Protein AF-J3J785-F1 (afdb_monomer_lite)

Sequence (272 aa):
MDSRAQLIDRVNALHDEGEHQKIIALIEQLPPSSMGYELTCLLARAYINYAQPYMDSFSEHINRAAELLRSVEAEGLSDPLWYYRIGSALYWLDQEESALTYLEQCVAMDPSNAYAPELIEQCKRALDRRRIVRPVDFARLVSYFEEKDYTYEVEDGRLHTGFTHGFFIFSIANDGTDLCMWSAVREEVSMELRSRLLQGCNDWNSST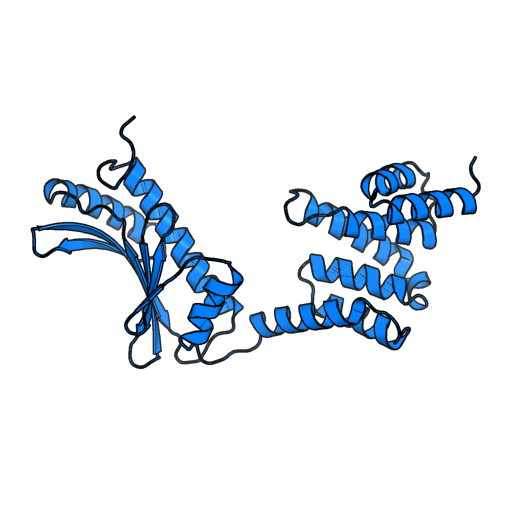TWPKVYVATLDDGRQRLCAEQFTIIRLGMTDAQLFDNIDRFISAAEAFFKDQIERVPALGGTAE

pLDDT: mean 95.76, std 6.95, range [36.72, 98.75]

Radius of gyration: 26.16 Å; chains: 1; bounding box: 55×47×72 Å

Foldseek 3Di:
DDDPVSLVVVLVVCVVVLVLVVLLVVLVPDDVVSDDDPSLQSNLVSLLSVQDPPDPCNLVSLVSSLVSLVVCVVVCLLPLSSLQSNLSSCLSVVNLVVSLVSLVSSCVNPVPDPPSVVSNVVSVVSVQLAPPFDQDDLVLVVVLCVVVVFDWDDDPQWIWGDDDFWIKIWHQDDVRFKIKIKIWQPFWAALVCQVVLQVLQVVDVVPDVDDRWHWDQDPVRTIITMTIDIDTQNRGDRSVVVSCVVVVHVVVVVVSSVVVCVVPVSSPNDDD

Secondary structure (DSSP, 8-state):
---HHHHHHHHHHHHHTT-HHHHHHHHHTS-TTT--HHHHHHHHHHHHHH--TTSTTHHHHHHHHHHHHHHTHHHHTT-HHHHHHHHHHHHHTT-HHHHHHHHHHHHHH-TT-SSHHHHHHHHHHHHHHHH--B---HHHHHHHHHHTT---EEETTEEEEE-SSEEEEEEEEGGGTEEEEEEEES--B-GGGHHHHHHHHHHHHHH-SS-EEEEEEPTTS-EEEEEEEEEE-TT-B-HHHHHHHHHHHHHHHHHHHHHHHHH-GGGT----

Structure (mmCIF, N/CA/C/O backbone):
data_AF-J3J785-F1
#
_entry.id   AF-J3J785-F1
#
loop_
_atom_site.group_PDB
_atom_site.id
_atom_site.type_symbol
_atom_site.label_atom_id
_atom_site.label_alt_id
_atom_site.label_comp_id
_atom_site.label_asym_id
_atom_site.label_entity_id
_atom_site.label_seq_id
_atom_site.pdbx_PDB_ins_code
_atom_site.Cartn_x
_atom_site.Cartn_y
_atom_site.Cartn_z
_atom_site.occupancy
_atom_site.B_iso_or_equiv
_atom_site.auth_seq_id
_atom_site.auth_comp_id
_atom_site.auth_asym_id
_atom_site.auth_atom_id
_atom_site.pdbx_PDB_model_num
ATOM 1 N N . MET A 1 1 ? -24.720 25.033 32.323 1.00 55.00 1 MET A N 1
ATOM 2 C CA . MET A 1 1 ? -23.839 23.871 32.109 1.00 55.00 1 MET A CA 1
ATOM 3 C C . MET A 1 1 ? -24.744 22.759 31.649 1.00 55.00 1 MET A C 1
ATOM 5 O O . MET A 1 1 ? -25.657 22.434 32.402 1.00 55.00 1 MET A O 1
ATOM 9 N N . ASP A 1 2 ? -24.556 22.269 30.426 1.00 62.94 2 ASP A N 1
ATOM 10 C CA . ASP A 1 2 ? -25.248 21.054 30.000 1.00 62.94 2 ASP A CA 1
ATOM 11 C C . ASP A 1 2 ? -24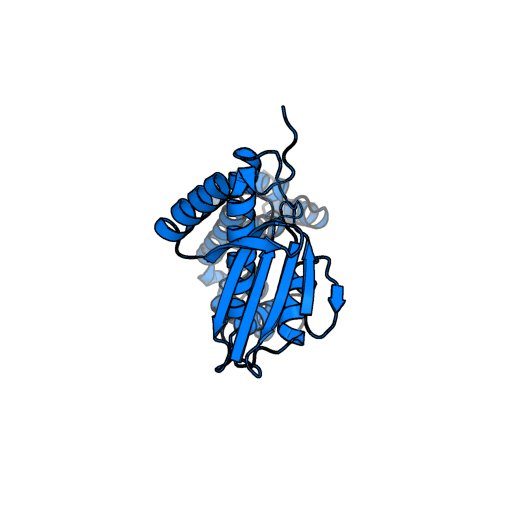.876 19.933 30.967 1.00 62.94 2 ASP A C 1
ATOM 13 O O . ASP A 1 2 ? -23.728 19.828 31.416 1.00 62.94 2 ASP A O 1
ATOM 17 N N . SER A 1 3 ? -25.866 19.140 31.362 1.00 86.25 3 SER A N 1
ATOM 18 C CA . SER A 1 3 ? -25.595 17.963 32.177 1.00 86.25 3 SER A CA 1
ATOM 19 C C . SER A 1 3 ? -24.722 16.989 31.381 1.00 86.25 3 SER A C 1
ATOM 21 O O . SER A 1 3 ? -24.741 16.978 30.149 1.00 86.25 3 SER A O 1
ATOM 23 N N . ARG A 1 4 ? -23.962 16.133 32.074 1.00 88.88 4 ARG A N 1
ATOM 24 C CA . ARG A 1 4 ? -23.130 15.111 31.416 1.00 88.88 4 ARG A CA 1
ATOM 25 C C . ARG A 1 4 ? -23.936 14.280 30.406 1.00 88.88 4 ARG A C 1
ATOM 27 O O . ARG A 1 4 ? -23.437 14.002 29.324 1.00 88.88 4 ARG A O 1
ATOM 34 N N . ALA A 1 5 ? -25.183 13.949 30.744 1.00 91.56 5 ALA A N 1
ATOM 35 C CA . ALA A 1 5 ? -26.093 13.221 29.866 1.00 91.56 5 ALA A CA 1
ATOM 36 C C . ALA A 1 5 ? -26.421 14.004 28.583 1.00 91.56 5 ALA A C 1
ATOM 38 O O . ALA A 1 5 ? -26.262 13.472 27.493 1.00 91.56 5 ALA A O 1
ATOM 39 N N . GLN A 1 6 ? -26.772 15.291 28.696 1.00 93.69 6 GLN A N 1
ATOM 40 C CA . GLN A 1 6 ? -27.058 16.141 27.530 1.00 93.69 6 GLN A CA 1
ATOM 41 C C . GLN A 1 6 ? -25.852 16.270 26.595 1.00 93.69 6 GLN A C 1
ATOM 43 O O . GLN A 1 6 ? -26.006 16.267 25.375 1.00 93.69 6 GLN A O 1
ATOM 48 N N . LEU A 1 7 ? -24.647 16.361 27.162 1.00 94.69 7 LEU A N 1
ATOM 49 C CA . LEU A 1 7 ? -23.414 16.376 26.384 1.00 94.69 7 LEU A CA 1
ATOM 50 C C . LEU A 1 7 ? -23.202 15.053 25.630 1.00 94.69 7 LEU A C 1
ATOM 52 O O . LEU A 1 7 ? -22.852 15.077 24.454 1.00 94.69 7 LEU A O 1
ATOM 56 N N . ILE A 1 8 ? -23.416 13.909 26.282 1.00 95.69 8 ILE A N 1
ATOM 57 C CA . ILE A 1 8 ? -23.281 12.591 25.644 1.00 95.69 8 ILE A CA 1
ATOM 58 C C . ILE A 1 8 ? -24.313 12.419 24.524 1.00 95.69 8 ILE A C 1
ATOM 60 O O . ILE A 1 8 ? -23.945 12.003 23.426 1.00 95.69 8 ILE A O 1
ATOM 64 N N . ASP A 1 9 ? -25.567 12.811 24.752 1.00 96.50 9 ASP A N 1
ATOM 65 C CA . ASP A 1 9 ? -26.619 12.776 23.729 1.00 96.50 9 ASP A CA 1
ATOM 66 C C . ASP A 1 9 ? -26.236 13.632 22.515 1.00 96.50 9 ASP A C 1
ATOM 68 O O . ASP A 1 9 ? -26.360 13.197 21.370 1.00 96.50 9 ASP A O 1
ATOM 72 N N . ARG A 1 10 ? -25.686 14.830 22.759 1.00 96.81 10 ARG A N 1
ATOM 73 C CA . ARG A 1 10 ? -25.167 15.718 21.710 1.00 96.81 10 ARG A CA 1
ATOM 74 C C . ARG A 1 10 ? -24.029 15.065 20.924 1.00 96.81 10 ARG A C 1
ATOM 76 O O . ARG A 1 10 ? -24.005 15.163 19.701 1.00 96.81 10 ARG A O 1
ATOM 83 N N . VAL A 1 11 ? -23.087 14.423 21.613 1.00 97.69 11 VAL A N 1
ATOM 84 C CA . VAL A 1 11 ? -21.956 13.716 20.992 1.00 97.69 11 VAL A CA 1
ATOM 85 C C . VAL A 1 11 ? -22.437 12.546 20.135 1.00 97.69 11 VAL A C 1
ATOM 87 O O . VAL A 1 11 ? -21.898 12.330 19.052 1.00 97.69 11 VAL A O 1
ATOM 90 N N . ASN A 1 12 ? -23.445 11.803 20.588 1.00 97.19 12 ASN A N 1
ATOM 91 C CA . ASN A 1 12 ? -24.013 10.699 19.821 1.00 97.19 12 ASN A CA 1
ATOM 92 C C . ASN A 1 12 ? -24.774 11.193 18.588 1.00 97.19 12 ASN A C 1
ATOM 94 O O . ASN A 1 12 ? -24.520 10.682 17.506 1.00 97.19 12 ASN A O 1
ATOM 98 N N . ALA A 1 13 ? -25.581 12.250 18.710 1.00 97.94 13 ALA A N 1
ATOM 99 C CA . ALA A 1 13 ? -26.245 12.857 17.554 1.00 97.94 13 ALA A CA 1
A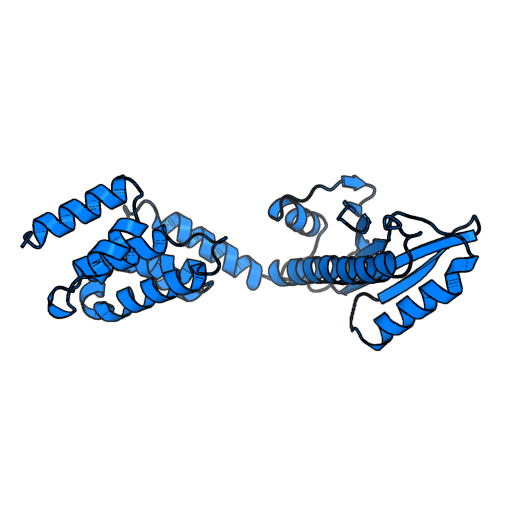TOM 100 C C . ALA A 1 13 ? -25.237 13.331 16.491 1.00 97.94 13 ALA A C 1
ATOM 102 O O . ALA A 1 13 ? -25.392 13.035 15.312 1.00 97.94 13 ALA A O 1
ATOM 103 N N . LEU A 1 14 ? -24.150 13.993 16.909 1.00 98.31 14 LEU A N 1
ATOM 104 C CA . LEU A 1 14 ? -23.078 14.393 15.990 1.00 98.31 14 LEU A CA 1
ATOM 105 C C . LEU A 1 14 ? -22.379 13.190 15.342 1.00 98.31 14 LEU A C 1
ATOM 107 O O . LEU A 1 14 ? -21.940 13.280 14.201 1.00 98.31 14 LEU A O 1
ATOM 111 N N . HIS A 1 15 ? -22.244 12.073 16.057 1.00 97.69 15 HIS A N 1
ATOM 112 C CA . HIS A 1 15 ? -21.638 10.867 15.496 1.00 97.69 15 HIS A CA 1
ATOM 113 C C . HIS A 1 15 ? -22.526 10.253 14.416 1.00 97.69 15 HIS A C 1
ATOM 115 O O . HIS A 1 15 ? -22.018 9.908 13.353 1.00 97.69 15 HIS A O 1
ATOM 121 N N . ASP A 1 16 ? -23.834 10.190 14.662 1.00 97.62 16 ASP A N 1
ATOM 122 C CA . ASP A 1 16 ? -24.813 9.693 13.694 1.00 97.62 16 ASP A CA 1
ATOM 123 C C . ASP A 1 16 ? -24.873 10.589 12.439 1.00 97.62 16 ASP A C 1
ATOM 125 O O . ASP A 1 16 ? -25.112 10.106 11.334 1.00 97.62 16 ASP A O 1
ATOM 129 N N . GLU A 1 17 ? -24.586 11.887 12.588 1.00 98.00 17 GLU A N 1
ATOM 130 C CA . GLU A 1 17 ? -24.436 12.856 11.491 1.00 98.00 17 GLU A CA 1
ATOM 131 C C . GLU A 1 17 ? -23.065 12.786 10.780 1.00 98.00 17 GLU A C 1
ATOM 133 O O . GLU A 1 17 ? -22.852 13.477 9.784 1.00 98.00 17 GLU A O 1
ATOM 138 N N . GLY A 1 18 ? -22.117 11.974 11.266 1.00 97.69 18 GLY A N 1
ATOM 139 C CA . GLY A 1 18 ? -20.751 11.876 10.727 1.00 97.69 18 GLY A CA 1
ATOM 140 C C . GLY A 1 18 ? -19.838 13.061 11.079 1.00 97.69 18 GLY A C 1
ATOM 141 O O . GLY A 1 18 ? -18.734 13.191 10.550 1.00 97.69 18 GLY A O 1
ATOM 142 N N . GLU A 1 19 ? -20.262 13.922 12.002 1.00 98.19 19 GLU A N 1
ATOM 143 C CA . GLU A 1 19 ? -19.623 15.186 12.381 1.00 98.19 19 GLU A CA 1
ATOM 144 C C . GLU A 1 19 ? -18.502 14.988 13.420 1.00 98.19 19 GLU A C 1
ATOM 146 O O . GLU A 1 19 ? -18.425 15.656 14.457 1.00 98.19 19 GLU A O 1
ATOM 151 N N . HIS A 1 20 ? -17.595 14.049 13.143 1.00 98.19 20 HIS A N 1
ATOM 152 C CA . HIS A 1 20 ? -16.551 13.611 14.075 1.00 98.19 20 HIS A CA 1
ATOM 153 C C . HIS A 1 20 ? -15.607 14.739 14.511 1.00 98.19 20 HIS A C 1
ATOM 155 O O . HIS A 1 20 ? -15.228 14.814 15.680 1.00 98.19 20 HIS A O 1
ATOM 161 N N . GLN A 1 21 ? -15.293 15.675 13.610 1.00 97.81 21 GLN A N 1
ATOM 162 C CA . GLN A 1 21 ? -14.462 16.836 13.933 1.00 97.81 21 GLN A CA 1
ATOM 163 C C . GLN A 1 21 ? -15.117 17.745 14.984 1.00 97.81 21 GLN A C 1
ATOM 165 O O . GLN A 1 21 ? -14.439 18.258 15.875 1.00 97.81 21 GLN A O 1
ATOM 170 N N . LYS A 1 22 ? -16.445 17.921 14.920 1.00 98.25 22 LYS A N 1
ATOM 171 C CA . LYS A 1 22 ? -17.195 18.723 15.899 1.00 98.25 22 LYS A CA 1
ATOM 172 C C . LYS A 1 22 ? -17.206 18.050 17.267 1.00 98.25 22 LYS A C 1
ATOM 174 O O . LYS A 1 22 ? -17.124 18.749 18.271 1.00 98.25 22 LYS A O 1
ATOM 179 N N . ILE A 1 23 ? -17.261 16.716 17.314 1.00 98.44 23 ILE A N 1
ATOM 180 C CA . ILE A 1 23 ? -17.143 15.953 18.567 1.00 98.44 23 ILE A CA 1
ATOM 181 C C . ILE A 1 23 ? -15.773 16.181 19.206 1.00 98.44 23 ILE A C 1
ATOM 183 O O . ILE A 1 23 ? -15.711 16.481 20.397 1.00 98.44 23 ILE A O 1
ATOM 187 N N . ILE A 1 24 ? -14.693 16.078 18.423 1.00 98.31 24 ILE A N 1
ATOM 188 C CA . ILE A 1 24 ? -13.326 16.314 18.910 1.00 98.31 24 ILE A CA 1
ATOM 189 C C . ILE A 1 24 ? -13.224 17.724 19.495 1.00 98.31 24 ILE A C 1
ATOM 191 O O . ILE A 1 24 ? -12.905 17.880 20.672 1.00 98.31 24 ILE A O 1
ATOM 195 N N . ALA A 1 25 ? -13.604 18.742 18.715 1.00 97.81 25 ALA A N 1
ATOM 196 C CA . ALA A 1 25 ? -13.558 20.135 19.153 1.00 97.81 25 ALA A CA 1
ATOM 197 C C . ALA A 1 25 ? -14.405 20.397 20.411 1.00 97.81 25 ALA A C 1
ATOM 199 O O . ALA A 1 25 ? -14.017 21.205 21.252 1.00 97.81 25 ALA A O 1
ATOM 200 N N . LEU A 1 26 ? -15.552 19.725 20.548 1.00 97.00 26 LEU A N 1
ATOM 201 C CA . LEU A 1 26 ? -16.439 19.854 21.701 1.00 97.00 26 LEU A CA 1
ATOM 202 C C . LEU A 1 26 ? -15.834 19.241 22.970 1.00 97.00 26 LEU A C 1
ATOM 204 O O . LEU A 1 26 ? -15.861 19.877 24.022 1.00 97.00 26 LEU A O 1
ATOM 208 N N . ILE A 1 27 ? -15.313 18.013 22.892 1.00 97.38 27 ILE A N 1
ATOM 209 C CA . ILE A 1 27 ? -14.815 17.297 24.074 1.00 97.38 27 ILE A CA 1
ATOM 210 C C . ILE A 1 27 ? -13.443 17.831 24.510 1.00 97.38 27 ILE A C 1
ATOM 212 O O . ILE A 1 27 ? -13.205 17.947 25.709 1.00 97.38 27 ILE A O 1
ATOM 216 N N . GLU A 1 28 ? -12.559 18.222 23.587 1.00 96.38 28 GLU A N 1
ATOM 217 C CA . GLU A 1 28 ? -11.230 18.753 23.943 1.00 96.38 28 GLU A CA 1
ATOM 218 C C . GLU A 1 28 ? -11.273 20.089 24.696 1.00 96.38 28 GLU A C 1
ATOM 220 O O . GLU A 1 28 ? -10.335 20.429 25.414 1.00 96.38 28 GLU A O 1
ATOM 225 N N . GLN A 1 29 ? -12.368 20.842 24.581 1.00 95.31 29 GLN A N 1
ATOM 226 C CA . GLN A 1 29 ? -12.564 22.080 25.341 1.00 95.31 29 GLN A CA 1
ATOM 227 C C . GLN A 1 29 ? -12.964 21.833 26.803 1.00 95.31 29 GLN A C 1
ATOM 229 O O . GLN A 1 29 ? -13.012 22.775 27.600 1.00 95.31 29 GLN A O 1
ATOM 234 N N . LEU A 1 30 ? -13.275 20.590 27.175 1.00 94.12 30 LEU A N 1
ATOM 235 C CA . LEU A 1 30 ? -13.675 20.254 28.534 1.00 94.12 30 LEU A CA 1
ATOM 236 C C . LEU A 1 30 ? -12.460 20.209 29.468 1.00 94.12 30 LEU A C 1
ATOM 238 O O . LEU A 1 30 ? -11.380 19.759 29.085 1.00 94.12 30 LEU A O 1
ATOM 242 N N . PRO A 1 31 ? -12.621 20.615 30.739 1.00 93.38 31 PRO A N 1
ATOM 243 C CA . PRO A 1 31 ? -11.547 20.474 31.706 1.00 93.38 31 PRO A CA 1
ATOM 244 C C . PRO A 1 31 ? -11.283 18.983 31.995 1.00 93.38 31 PRO A C 1
ATOM 246 O O . PRO A 1 31 ? -12.235 18.196 32.041 1.00 93.38 31 PRO A O 1
ATOM 249 N N . PRO A 1 32 ? -10.033 18.579 32.300 1.00 89.62 32 PRO A N 1
ATOM 250 C CA . PRO A 1 32 ? -9.690 17.181 32.584 1.00 89.62 32 PRO A CA 1
ATOM 251 C C . PRO A 1 32 ? -10.532 16.524 33.687 1.00 89.62 32 PRO A C 1
ATOM 253 O O . PRO A 1 32 ? -10.761 15.325 33.649 1.00 89.62 32 PRO A O 1
ATOM 256 N N . SER A 1 33 ? -11.045 17.297 34.648 1.00 88.81 33 SER A N 1
ATOM 257 C CA . SER A 1 33 ? -11.935 16.801 35.708 1.00 88.81 33 SER A CA 1
ATOM 258 C C . SER A 1 33 ? -13.333 16.399 35.225 1.00 88.81 33 SER A C 1
ATOM 260 O O . SER A 1 33 ? -14.040 15.683 35.930 1.00 88.81 33 SER A O 1
ATOM 262 N N . SER A 1 34 ? -13.757 16.889 34.057 1.00 89.81 34 SER A N 1
ATOM 263 C CA . SER A 1 34 ? -15.007 16.478 33.404 1.00 89.81 34 SER A CA 1
ATOM 264 C C . SER A 1 34 ? -14.815 15.232 32.546 1.00 89.81 34 SER A C 1
ATOM 266 O O . SER A 1 34 ? -15.782 14.500 32.299 1.00 89.81 34 SER A O 1
ATOM 268 N N . MET A 1 35 ? -13.573 14.973 32.124 1.00 91.31 35 MET A N 1
ATOM 269 C CA . MET A 1 35 ? -13.218 13.719 31.480 1.00 91.31 35 MET A CA 1
ATOM 270 C C . MET A 1 35 ? -13.448 12.568 32.458 1.00 91.31 35 MET A C 1
ATOM 272 O O . MET A 1 35 ? -13.312 12.677 33.672 1.00 91.31 35 MET A O 1
ATOM 276 N N . GLY A 1 36 ? -13.874 11.452 31.903 1.00 94.75 36 GLY A N 1
ATOM 277 C CA . GLY A 1 36 ? -14.109 10.200 32.597 1.00 94.75 36 GLY A CA 1
ATOM 278 C C . GLY A 1 36 ? -14.319 9.138 31.535 1.00 94.75 36 GLY A C 1
ATOM 279 O O . GLY A 1 36 ? -14.511 9.492 30.370 1.00 94.75 36 GLY A O 1
ATOM 280 N N . TYR A 1 37 ? -14.327 7.873 31.939 1.00 97.00 37 TYR A N 1
ATOM 281 C CA . TYR A 1 37 ? -14.318 6.713 31.046 1.00 97.00 37 TYR A CA 1
ATOM 282 C C . TYR A 1 37 ? -15.111 6.886 29.735 1.00 97.00 37 TYR A C 1
ATOM 284 O O . TYR A 1 37 ? -14.548 6.829 28.642 1.00 97.00 37 TYR A O 1
ATOM 292 N N . GLU A 1 38 ? -16.406 7.183 29.847 1.00 96.88 38 GLU A N 1
ATOM 293 C CA . GLU A 1 38 ? -17.311 7.290 28.701 1.00 96.88 38 GLU A CA 1
ATOM 294 C C . GLU A 1 38 ? -16.931 8.416 27.724 1.00 96.88 38 GLU A C 1
ATOM 296 O O . GLU A 1 38 ? -16.810 8.169 26.527 1.00 96.88 38 GLU A O 1
ATOM 301 N N . LEU A 1 39 ? -16.670 9.636 28.210 1.00 97.56 39 LEU A N 1
ATOM 302 C CA . LEU A 1 39 ? -16.278 10.759 27.345 1.00 97.56 39 LEU A CA 1
ATOM 303 C C . LEU A 1 39 ? -14.904 10.529 26.706 1.00 97.56 39 LEU A C 1
ATOM 305 O O . LEU A 1 39 ? -14.710 10.886 25.546 1.00 97.56 39 LEU A O 1
ATOM 309 N N . THR A 1 40 ? -13.977 9.888 27.423 1.00 98.31 40 THR A N 1
ATOM 310 C CA . THR A 1 40 ? -12.676 9.487 26.871 1.00 98.31 40 THR A CA 1
ATOM 311 C C . THR A 1 40 ? -12.855 8.501 25.715 1.00 98.31 40 THR A C 1
ATOM 313 O O . THR A 1 40 ? -12.272 8.688 24.648 1.00 98.31 40 THR A O 1
ATOM 316 N N . CYS A 1 41 ? -13.716 7.494 25.881 1.00 98.44 41 CYS A N 1
ATOM 317 C CA . CYS A 1 41 ? -14.009 6.519 24.831 1.00 98.44 41 CYS A CA 1
ATOM 318 C C . CYS A 1 41 ? -14.738 7.139 23.629 1.00 98.44 41 CYS A C 1
ATOM 320 O O . CYS A 1 41 ? -14.454 6.778 22.485 1.00 98.44 41 CYS A O 1
ATOM 322 N N . LEU A 1 42 ? -15.663 8.076 23.862 1.00 98.38 42 LEU A N 1
ATOM 323 C CA . LEU A 1 42 ? -16.368 8.793 22.795 1.00 98.38 42 LEU A CA 1
ATOM 324 C C . LEU A 1 42 ? -15.430 9.716 22.007 1.00 98.38 42 LEU A C 1
ATOM 326 O O . LEU A 1 42 ? -15.535 9.776 20.782 1.00 98.38 42 LEU A O 1
ATOM 330 N N . LEU A 1 43 ? -14.484 10.376 22.681 1.00 98.62 43 LEU A N 1
ATOM 331 C CA . LEU A 1 43 ? -13.441 11.165 22.024 1.00 98.62 43 LEU A CA 1
ATOM 332 C C . LEU A 1 43 ? -12.515 10.279 21.185 1.00 98.62 43 LEU A C 1
ATOM 334 O O . LEU A 1 43 ? -12.263 10.591 20.025 1.00 98.62 43 LEU A O 1
ATOM 338 N N . ALA A 1 44 ? -12.068 9.142 21.723 1.00 98.75 44 ALA A N 1
ATOM 339 C CA . ALA A 1 44 ? -11.262 8.190 20.962 1.00 98.75 44 ALA A CA 1
ATOM 340 C C . ALA A 1 44 ? -12.006 7.664 19.722 1.00 98.75 44 ALA A C 1
ATOM 342 O O . ALA A 1 44 ? -11.437 7.633 18.633 1.00 98.75 44 ALA A O 1
ATOM 343 N N . ARG A 1 45 ? -13.301 7.329 19.849 1.00 98.50 45 ARG A N 1
ATOM 344 C CA . ARG A 1 45 ? -14.157 6.970 18.702 1.00 98.50 45 ARG A CA 1
ATOM 345 C C . ARG A 1 45 ? -14.179 8.085 17.658 1.00 98.50 45 ARG A C 1
ATOM 347 O O . ARG A 1 45 ? -14.102 7.792 16.468 1.00 98.50 45 ARG A O 1
ATOM 354 N N . ALA A 1 46 ? -14.318 9.339 18.083 1.00 98.62 46 ALA A N 1
ATOM 355 C CA . ALA A 1 46 ? -14.355 10.468 17.164 1.00 98.62 46 ALA A CA 1
ATOM 356 C C . ALA A 1 46 ? -13.030 10.628 16.405 1.00 98.62 46 ALA A C 1
ATOM 358 O O . ALA A 1 46 ? -13.065 10.778 15.190 1.00 98.62 46 ALA A O 1
ATOM 359 N N . TYR A 1 47 ? -11.881 10.500 17.077 1.00 98.69 47 TYR A N 1
ATOM 360 C CA . TYR A 1 47 ? -10.576 10.498 16.408 1.00 98.69 47 TYR A CA 1
ATOM 361 C C . TYR A 1 47 ? -10.432 9.372 15.384 1.00 98.69 47 TYR A C 1
ATOM 363 O O . TYR A 1 47 ? -10.032 9.647 14.258 1.00 98.69 47 TYR A O 1
ATOM 371 N N . ILE A 1 48 ? -10.802 8.135 15.744 1.00 98.31 48 ILE A N 1
ATOM 372 C CA . ILE A 1 48 ? -10.713 6.977 14.836 1.00 98.31 48 ILE A CA 1
ATOM 373 C C . ILE A 1 48 ? -11.540 7.209 13.568 1.00 98.31 48 ILE A C 1
ATOM 375 O O . ILE A 1 48 ? -11.062 6.934 12.477 1.00 98.31 48 ILE A O 1
ATOM 379 N N . ASN A 1 49 ? -12.765 7.725 13.697 1.00 97.44 49 ASN A N 1
ATOM 380 C CA . ASN A 1 49 ? -13.637 7.943 12.538 1.00 97.44 49 ASN A CA 1
ATOM 381 C C . ASN A 1 49 ? -13.290 9.211 11.741 1.00 97.44 49 ASN A C 1
ATOM 383 O O . ASN A 1 49 ? -13.576 9.289 10.548 1.00 97.44 49 ASN A O 1
ATOM 387 N N . TYR A 1 50 ? -12.712 10.224 12.390 1.00 97.75 50 TYR A N 1
ATOM 388 C CA . TYR A 1 50 ? -12.275 11.445 11.718 1.00 97.75 50 TYR A CA 1
ATOM 389 C C . TYR A 1 50 ? -11.015 11.218 10.878 1.00 97.75 50 TYR A C 1
ATOM 391 O O . TYR A 1 50 ? -10.895 11.782 9.793 1.00 97.75 50 TYR A O 1
ATOM 399 N N . ALA A 1 51 ? -10.086 10.400 11.373 1.00 96.75 51 ALA A N 1
ATOM 400 C CA . ALA A 1 51 ? -8.828 10.121 10.703 1.00 96.75 51 ALA A CA 1
ATOM 401 C C . ALA A 1 51 ? -9.067 9.399 9.369 1.00 96.75 51 ALA A C 1
ATOM 403 O O . ALA A 1 51 ? -9.597 8.291 9.333 1.00 96.75 51 ALA A O 1
ATOM 404 N N . GLN A 1 52 ? -8.651 10.025 8.268 1.00 94.56 52 GLN A N 1
ATOM 405 C CA . GLN A 1 52 ? -8.699 9.429 6.933 1.00 94.56 52 GLN A CA 1
ATOM 406 C C . GLN A 1 52 ? -7.276 9.176 6.414 1.00 94.56 52 GLN A C 1
ATOM 408 O O . GLN A 1 52 ? -6.433 10.054 6.597 1.00 94.56 52 GLN A O 1
ATOM 413 N N . PRO A 1 53 ? -6.989 8.045 5.736 1.00 91.44 53 PRO A N 1
ATOM 414 C CA . PRO A 1 53 ? -5.620 7.670 5.348 1.00 91.44 53 PRO A CA 1
ATOM 415 C C . PRO A 1 53 ? -4.874 8.685 4.470 1.00 91.44 53 PRO A C 1
ATOM 417 O O . PRO A 1 53 ? -3.651 8.692 4.440 1.00 91.44 53 PRO A O 1
ATOM 420 N N . TYR A 1 54 ? -5.598 9.549 3.755 1.00 90.88 54 TYR A N 1
ATOM 421 C CA . TYR A 1 54 ? -5.016 10.603 2.917 1.00 90.88 54 TYR A CA 1
ATOM 422 C C . TYR A 1 54 ? -4.629 11.876 3.694 1.00 90.88 54 TYR A C 1
ATOM 424 O O . TYR A 1 54 ? -4.128 12.823 3.093 1.00 90.88 54 TYR A O 1
ATOM 432 N N . MET A 1 55 ? -4.918 11.955 4.997 1.00 94.94 55 MET A N 1
ATOM 433 C CA . MET A 1 55 ? -4.561 13.103 5.833 1.00 94.94 55 MET A CA 1
ATOM 434 C C . MET A 1 55 ? -3.132 12.962 6.359 1.00 94.94 55 MET A C 1
ATOM 436 O O . MET A 1 55 ? -2.799 11.945 6.962 1.00 94.94 55 MET A O 1
ATOM 440 N N . ASP A 1 56 ? -2.335 14.029 6.276 1.00 95.19 56 ASP A N 1
ATOM 441 C CA . ASP A 1 56 ? -0.999 14.066 6.897 1.00 95.19 56 ASP A CA 1
ATOM 442 C C . ASP A 1 56 ? -1.057 13.817 8.419 1.00 95.19 56 ASP A C 1
ATOM 444 O O . ASP A 1 56 ? -0.145 13.233 9.003 1.00 95.19 56 ASP A O 1
ATOM 448 N N . SER A 1 57 ? -2.157 14.218 9.070 1.00 95.69 57 SER A N 1
ATOM 449 C CA . SER A 1 57 ? -2.403 14.025 10.505 1.00 95.69 57 SER A CA 1
ATOM 450 C C . SER A 1 57 ? -3.046 12.678 10.860 1.00 95.69 57 SER A C 1
ATOM 452 O O . SER A 1 57 ? -3.397 12.463 12.023 1.00 95.69 57 SER A O 1
ATOM 454 N N . PHE A 1 58 ? -3.215 11.758 9.899 1.00 96.88 58 PHE A N 1
ATOM 455 C CA . PHE A 1 58 ? -3.862 10.458 10.117 1.00 96.88 58 PHE A CA 1
ATOM 456 C C . PHE A 1 58 ? -3.251 9.713 11.307 1.00 96.88 58 PHE A C 1
ATOM 458 O O . PHE A 1 58 ? -3.939 9.420 12.288 1.00 96.88 58 PHE A O 1
ATOM 465 N N . SER A 1 59 ? -1.937 9.486 11.263 1.00 95.62 59 SER A N 1
ATOM 466 C CA . SER A 1 59 ? -1.228 8.751 12.308 1.00 95.62 59 SER A CA 1
ATOM 467 C C . SER A 1 59 ? -1.291 9.465 13.658 1.00 95.62 59 SER A C 1
ATOM 469 O O . SER A 1 59 ? -1.386 8.803 14.687 1.00 95.62 59 SER A O 1
ATOM 471 N N . GLU A 1 60 ? -1.275 10.800 13.687 1.00 97.81 60 GLU A N 1
ATOM 472 C CA . GLU A 1 60 ? -1.402 11.571 14.931 1.00 97.81 60 GLU A CA 1
ATOM 473 C C . GLU A 1 60 ? -2.772 11.345 15.584 1.00 97.81 60 GLU A C 1
ATOM 475 O O . GLU A 1 60 ? -2.854 11.037 16.774 1.00 97.81 60 GLU A O 1
ATOM 480 N N . HIS A 1 61 ? -3.851 11.415 14.802 1.00 98.31 61 HIS A N 1
ATOM 481 C CA . HIS A 1 61 ? -5.208 11.190 15.297 1.00 98.31 61 HIS A CA 1
ATOM 482 C C . HIS A 1 61 ? -5.426 9.757 15.790 1.00 98.31 61 HIS A C 1
ATOM 484 O O . HIS A 1 61 ? -6.004 9.562 16.863 1.00 98.31 61 HIS A O 1
ATOM 490 N N . ILE A 1 62 ? -4.941 8.750 15.057 1.00 98.50 62 ILE A N 1
ATOM 491 C CA . ILE A 1 62 ? -5.071 7.353 15.486 1.00 98.50 62 ILE A CA 1
ATOM 492 C C . ILE A 1 62 ? -4.241 7.083 16.751 1.00 98.50 62 ILE A C 1
ATOM 494 O O . ILE A 1 62 ? -4.751 6.469 17.693 1.00 98.50 62 ILE A O 1
ATOM 498 N N . ASN A 1 63 ? -3.003 7.589 16.833 1.00 98.50 63 ASN A N 1
ATOM 499 C CA . ASN A 1 63 ? -2.194 7.479 18.053 1.00 98.50 63 ASN A CA 1
ATOM 500 C C . ASN A 1 63 ? -2.892 8.151 19.240 1.00 98.50 63 ASN A C 1
ATOM 502 O O . ASN A 1 63 ? -2.986 7.555 20.314 1.00 98.50 63 ASN A O 1
ATOM 506 N N . ARG A 1 64 ? -3.473 9.339 19.034 1.00 98.50 64 ARG A N 1
ATOM 507 C CA . ARG A 1 64 ? -4.231 10.040 20.073 1.00 98.50 64 ARG A CA 1
ATOM 508 C C . ARG A 1 64 ? -5.416 9.219 20.580 1.00 98.50 64 ARG A C 1
ATOM 510 O O . ARG A 1 64 ? -5.647 9.159 21.788 1.00 98.50 64 ARG A O 1
ATOM 517 N N . ALA A 1 65 ? -6.151 8.557 19.688 1.00 98.75 65 ALA A N 1
ATOM 518 C CA . ALA A 1 65 ? -7.231 7.655 20.078 1.00 98.75 65 ALA A CA 1
ATOM 519 C C . ALA A 1 65 ? -6.724 6.476 20.923 1.00 98.75 65 ALA A C 1
ATOM 521 O O . ALA A 1 65 ? -7.312 6.165 21.961 1.00 98.75 65 ALA A O 1
ATOM 522 N N . ALA A 1 66 ? -5.623 5.844 20.507 1.00 98.69 66 ALA A N 1
ATOM 523 C CA . ALA A 1 66 ? -5.022 4.728 21.230 1.00 98.69 66 ALA A CA 1
ATOM 524 C C . ALA A 1 66 ? -4.529 5.142 22.629 1.00 98.69 66 ALA A C 1
ATOM 526 O O . ALA A 1 66 ? -4.763 4.418 23.596 1.00 98.69 66 ALA A O 1
ATOM 527 N N . GLU A 1 67 ? -3.904 6.315 22.767 1.00 98.56 67 GLU A N 1
ATOM 528 C CA . GLU A 1 67 ? -3.486 6.875 24.060 1.00 98.56 67 GLU A CA 1
ATOM 529 C C . GLU A 1 67 ? -4.668 7.101 25.005 1.00 98.56 67 GLU A C 1
ATOM 531 O O . GLU A 1 67 ? -4.620 6.702 26.171 1.00 98.56 67 GLU A O 1
ATOM 536 N N . LEU A 1 68 ? -5.746 7.712 24.501 1.00 98.62 68 LEU A N 1
ATOM 537 C CA . LEU A 1 68 ? -6.965 7.944 25.275 1.00 98.62 68 LEU A CA 1
ATOM 538 C C . LEU A 1 68 ? -7.548 6.622 25.781 1.00 98.62 68 LEU A C 1
ATOM 540 O O . LEU A 1 68 ? -7.847 6.502 26.966 1.00 98.62 68 LEU A O 1
ATOM 544 N N . LEU A 1 69 ? -7.658 5.615 24.915 1.00 98.75 69 LEU A N 1
ATOM 545 C CA . LEU A 1 69 ? -8.193 4.301 25.280 1.00 98.75 69 LEU A CA 1
ATOM 546 C C . LEU A 1 69 ? -7.304 3.575 26.295 1.00 98.75 69 LEU A C 1
ATOM 548 O O . LEU A 1 69 ? -7.829 3.033 27.265 1.00 98.75 69 LEU A O 1
ATOM 552 N N . ARG A 1 70 ? -5.975 3.622 26.132 1.00 98.50 70 ARG A N 1
ATOM 553 C CA . ARG A 1 70 ? -5.019 3.055 27.100 1.00 98.50 70 ARG A CA 1
ATOM 554 C C . ARG A 1 70 ? -5.099 3.738 28.466 1.00 98.50 70 ARG A C 1
ATOM 556 O O . ARG A 1 70 ? -4.958 3.071 29.483 1.00 98.50 70 ARG A O 1
ATOM 563 N N . SER A 1 71 ? -5.363 5.046 28.513 1.00 98.06 71 SER A N 1
ATOM 564 C CA . SER A 1 71 ? -5.471 5.787 29.781 1.00 98.06 71 SER A CA 1
ATOM 565 C C . SER A 1 71 ? -6.633 5.343 30.674 1.00 98.06 71 SER A C 1
ATOM 567 O O . SER A 1 71 ? -6.616 5.622 31.870 1.00 98.06 71 SER A O 1
ATOM 569 N N . VAL A 1 72 ? -7.619 4.646 30.102 1.00 98.12 72 VAL A N 1
ATOM 570 C CA . VAL A 1 72 ? -8.819 4.159 30.795 1.00 98.12 72 VAL A CA 1
ATOM 571 C C . VAL A 1 72 ? -8.992 2.641 30.658 1.00 98.12 72 VAL A C 1
ATOM 573 O O . VAL A 1 72 ? -10.105 2.113 30.675 1.00 98.12 72 VAL A O 1
ATOM 576 N N . GLU A 1 73 ? -7.877 1.929 30.474 1.00 98.06 73 GLU A N 1
ATOM 577 C CA . GLU A 1 73 ? -7.852 0.477 30.285 1.00 98.06 73 GLU A CA 1
ATOM 578 C C . GLU A 1 73 ? -8.487 -0.269 31.459 1.00 98.06 73 GLU A C 1
ATOM 580 O O . GLU A 1 73 ? -9.281 -1.179 31.236 1.00 98.06 73 GLU A O 1
ATOM 585 N N . ALA A 1 74 ? -8.201 0.140 32.700 1.00 97.69 74 ALA A N 1
ATOM 586 C CA . ALA A 1 74 ? -8.692 -0.540 33.897 1.00 97.69 74 ALA A CA 1
ATOM 587 C C . ALA A 1 74 ? -10.229 -0.604 33.947 1.00 97.69 74 ALA A C 1
ATOM 589 O O . ALA A 1 74 ? -10.796 -1.650 34.261 1.00 97.69 74 ALA A O 1
ATOM 590 N N . GLU A 1 75 ? -10.906 0.493 33.606 1.00 97.81 75 GLU A N 1
ATOM 591 C CA . GLU A 1 75 ? -12.362 0.548 33.478 1.00 97.81 75 GLU A CA 1
ATOM 592 C C . GLU A 1 75 ? -12.861 -0.210 32.234 1.00 97.81 75 GLU A C 1
ATOM 594 O O . GLU A 1 75 ? -13.915 -0.850 32.272 1.00 97.81 75 GLU A O 1
ATOM 599 N N . GLY A 1 76 ? -12.083 -0.178 31.147 1.00 97.75 76 GLY A N 1
ATOM 600 C CA . GLY A 1 76 ? -12.416 -0.783 29.859 1.00 97.75 76 GLY A CA 1
ATOM 601 C C . GLY A 1 76 ? -12.372 -2.306 29.804 1.00 97.75 76 GLY A C 1
ATOM 602 O O . GLY A 1 76 ? -13.013 -2.885 28.931 1.00 97.75 76 GLY A O 1
ATOM 603 N N . LEU A 1 77 ? -11.721 -2.979 30.760 1.00 97.06 77 LEU A N 1
ATOM 604 C CA . LEU A 1 77 ? -11.629 -4.449 30.790 1.00 97.06 77 LEU A CA 1
ATOM 605 C C . LEU A 1 77 ? -12.992 -5.166 30.827 1.00 97.06 77 LEU A C 1
ATOM 607 O O . LEU A 1 77 ? -13.059 -6.355 30.519 1.00 97.06 77 LEU A O 1
ATOM 611 N N . SER A 1 78 ? -14.062 -4.461 31.207 1.00 96.88 78 SER A N 1
ATOM 612 C CA . SER A 1 78 ? -15.437 -4.979 31.247 1.00 96.88 78 SER A CA 1
ATOM 613 C C . SER A 1 78 ? -16.339 -4.494 30.101 1.00 96.88 78 SER A C 1
ATOM 615 O O . SER A 1 78 ? -17.507 -4.877 30.060 1.00 96.88 78 SER A O 1
ATOM 617 N N . ASP A 1 79 ? -15.813 -3.707 29.154 1.00 98.19 79 ASP A N 1
ATOM 618 C CA . ASP A 1 79 ? -16.561 -3.140 28.024 1.00 98.19 79 ASP A CA 1
ATOM 619 C C . ASP A 1 79 ? -16.078 -3.711 26.671 1.00 98.19 79 ASP A C 1
ATOM 621 O O . ASP A 1 79 ? -14.980 -3.373 26.213 1.00 98.19 79 ASP A O 1
ATOM 625 N N . PRO A 1 80 ? -16.892 -4.519 25.962 1.00 98.19 80 PRO A N 1
ATOM 626 C CA . PRO A 1 80 ? -16.533 -5.012 24.632 1.00 98.19 80 PRO A CA 1
ATOM 627 C C . PRO A 1 80 ? -16.328 -3.892 23.597 1.00 98.19 80 PRO A C 1
ATOM 629 O O . PRO A 1 80 ? -15.530 -4.059 22.673 1.00 98.19 80 PRO A O 1
ATOM 632 N N . LEU A 1 81 ? -16.993 -2.735 23.726 1.00 97.81 81 LEU A N 1
ATOM 633 C CA . LEU A 1 81 ? -16.806 -1.616 22.795 1.00 97.81 81 LEU A CA 1
ATOM 634 C C . LEU A 1 81 ? -15.449 -0.938 22.973 1.00 97.81 81 LEU A C 1
ATOM 636 O O . LEU A 1 81 ? -14.889 -0.440 21.995 1.00 97.81 81 LEU A O 1
ATOM 640 N N . TRP A 1 82 ? -14.897 -0.917 24.186 1.00 98.62 82 TRP A N 1
ATOM 641 C CA . TRP A 1 82 ? -13.532 -0.447 24.411 1.00 98.62 82 TRP A CA 1
ATOM 642 C C . TRP A 1 82 ? -12.519 -1.345 23.703 1.00 98.62 82 TRP A C 1
ATOM 644 O O . TRP A 1 82 ? -11.699 -0.822 22.947 1.00 98.62 82 TRP A O 1
ATOM 654 N N . TYR A 1 83 ? -12.655 -2.671 23.836 1.00 98.75 83 TYR A N 1
ATOM 655 C CA . TYR A 1 83 ? -11.840 -3.653 23.109 1.00 98.75 83 TYR A CA 1
ATOM 656 C C . TYR A 1 83 ? -11.919 -3.458 21.590 1.00 98.75 83 TYR A C 1
ATOM 658 O O . TYR A 1 83 ? -10.888 -3.413 20.917 1.00 98.75 83 TYR A O 1
ATOM 666 N N . TYR A 1 84 ? -13.125 -3.258 21.047 1.00 98.62 84 TYR A N 1
ATOM 667 C CA . TYR A 1 84 ? -13.302 -2.951 19.626 1.00 98.62 84 TYR A CA 1
ATOM 668 C C . TYR A 1 84 ? -12.566 -1.671 19.212 1.00 98.62 84 TYR A C 1
ATOM 670 O O . TYR A 1 84 ? -11.861 -1.660 18.203 1.00 98.62 84 TYR A O 1
ATOM 678 N N . ARG A 1 85 ? -12.702 -0.586 19.985 1.00 98.56 85 ARG A N 1
ATOM 679 C CA . ARG A 1 85 ? -12.098 0.717 19.661 1.00 98.56 85 ARG A CA 1
ATOM 680 C C . ARG A 1 85 ? -10.573 0.674 19.717 1.00 98.56 85 ARG A C 1
ATOM 682 O O . ARG A 1 85 ? -9.940 1.180 18.794 1.00 98.56 85 ARG A O 1
ATOM 689 N N . ILE A 1 86 ? -9.977 0.069 20.751 1.00 98.75 86 ILE A N 1
ATOM 690 C CA . ILE A 1 86 ? -8.509 -0.028 20.843 1.00 98.75 86 ILE A CA 1
ATOM 691 C C . ILE A 1 86 ? -7.971 -0.986 19.781 1.00 98.75 86 ILE A C 1
ATOM 693 O O . ILE A 1 86 ? -6.983 -0.663 19.129 1.00 98.75 86 ILE A O 1
ATOM 697 N N . GLY A 1 87 ? -8.665 -2.099 19.524 1.00 98.56 87 GLY A N 1
ATOM 698 C CA . GLY A 1 87 ? -8.345 -3.010 18.429 1.00 98.56 87 GLY A CA 1
ATOM 699 C C . GLY A 1 87 ? -8.370 -2.314 17.068 1.00 98.56 87 GLY A C 1
ATOM 700 O O . GLY A 1 87 ? -7.424 -2.437 16.298 1.00 98.56 87 GLY A O 1
ATOM 701 N N . SER A 1 88 ? -9.394 -1.496 16.811 1.00 98.38 88 SER A N 1
ATOM 702 C CA . SER A 1 88 ? -9.508 -0.695 15.584 1.00 98.38 88 SER A CA 1
ATOM 703 C C . SER A 1 88 ? -8.381 0.331 15.455 1.00 98.38 88 SER A C 1
ATOM 705 O O . SER A 1 88 ? -7.789 0.460 14.390 1.00 98.38 88 SER A O 1
ATOM 707 N N . ALA A 1 89 ? -8.047 1.048 16.533 1.00 98.50 89 ALA A N 1
ATOM 708 C CA . ALA A 1 89 ? -6.938 2.002 16.517 1.00 98.50 89 ALA A CA 1
ATOM 709 C C . ALA A 1 89 ? -5.597 1.307 16.234 1.00 98.50 89 ALA A C 1
ATOM 711 O O . ALA A 1 89 ? -4.805 1.801 15.443 1.00 98.50 89 ALA A O 1
ATOM 712 N N . LEU A 1 90 ? -5.352 0.143 16.841 1.00 98.56 90 LEU A N 1
ATOM 713 C CA . LEU A 1 90 ? -4.134 -0.637 16.612 1.00 98.56 90 LEU A CA 1
ATOM 714 C C . LEU A 1 90 ? -4.065 -1.214 15.195 1.00 98.56 90 LEU A C 1
ATOM 716 O O . LEU A 1 90 ? -2.979 -1.257 14.626 1.00 98.56 90 LEU A O 1
ATOM 720 N N . TYR A 1 91 ? -5.199 -1.611 14.611 1.00 97.62 91 TYR A N 1
ATOM 721 C CA . TYR A 1 91 ? -5.270 -2.019 13.207 1.00 97.62 91 TYR A CA 1
ATOM 722 C C . TYR A 1 91 ? -4.800 -0.892 12.279 1.00 97.62 91 TYR A C 1
ATOM 724 O O . TYR A 1 91 ? -3.912 -1.106 11.465 1.00 97.62 91 TYR A O 1
ATOM 732 N N . TRP A 1 92 ? -5.309 0.328 12.473 1.00 96.44 92 TRP A N 1
ATOM 733 C CA . TRP A 1 92 ? -4.903 1.501 11.688 1.00 96.44 92 TRP A CA 1
ATOM 734 C C . TRP A 1 92 ? -3.457 1.967 11.928 1.00 96.44 92 TRP A C 1
ATOM 736 O O . TRP A 1 92 ? -2.961 2.803 11.179 1.00 96.44 92 TRP A O 1
ATOM 746 N N . LEU A 1 93 ? -2.783 1.453 12.961 1.00 96.56 93 LEU A N 1
ATOM 747 C CA . LEU A 1 93 ? -1.358 1.685 13.230 1.00 96.56 93 LEU A CA 1
ATOM 748 C C . LEU A 1 93 ? -0.467 0.540 12.725 1.00 96.56 93 LEU A C 1
ATOM 750 O O . LEU A 1 93 ? 0.682 0.450 13.158 1.00 96.56 93 LEU A O 1
ATOM 754 N N . ASP A 1 94 ? -0.996 -0.359 11.889 1.00 95.19 94 ASP A N 1
ATOM 755 C CA . ASP A 1 94 ? -0.307 -1.559 11.396 1.00 95.19 94 ASP A CA 1
ATOM 756 C C . ASP A 1 94 ? 0.235 -2.451 12.539 1.00 95.19 94 ASP A C 1
ATOM 758 O O . ASP A 1 94 ? 1.308 -3.056 12.452 1.00 95.19 94 ASP A O 1
ATOM 762 N N . GLN A 1 95 ? -0.503 -2.515 13.659 1.00 97.44 95 GLN A N 1
ATOM 763 C CA . GLN A 1 95 ? -0.203 -3.354 14.829 1.00 97.44 95 GLN A CA 1
ATOM 764 C C . GLN A 1 95 ? -1.174 -4.534 14.927 1.00 97.44 95 GLN A C 1
ATOM 766 O O . GLN A 1 95 ? -1.798 -4.772 15.963 1.00 97.44 95 GLN A O 1
ATOM 771 N N . GLU A 1 96 ? -1.315 -5.298 13.849 1.00 97.88 96 GLU A N 1
ATOM 772 C CA . GLU A 1 96 ? -2.396 -6.270 13.673 1.00 97.88 96 GLU A CA 1
ATOM 773 C C . GLU A 1 96 ? -2.335 -7.437 14.667 1.00 97.88 96 GLU A C 1
ATOM 775 O O . GLU A 1 96 ? -3.373 -7.954 15.057 1.00 97.88 96 GLU A O 1
ATOM 780 N N . GLU A 1 97 ? -1.154 -7.827 15.155 1.00 97.31 97 GLU A N 1
ATOM 781 C CA . GLU A 1 97 ? -1.030 -8.837 16.225 1.00 97.31 97 GLU A CA 1
ATOM 782 C C . GLU A 1 97 ? -1.680 -8.361 17.532 1.00 97.31 97 GLU A C 1
ATOM 784 O O . GLU A 1 97 ? -2.409 -9.102 18.198 1.00 97.31 97 GLU A O 1
ATOM 789 N N . SER A 1 98 ? -1.430 -7.097 17.885 1.00 97.88 98 SER A N 1
ATOM 790 C CA . SER A 1 98 ? -2.037 -6.479 19.061 1.00 97.88 98 SER A CA 1
ATOM 791 C C . SER A 1 98 ? -3.523 -6.234 18.815 1.00 97.88 98 SER A C 1
ATOM 793 O O . SER A 1 98 ? -4.337 -6.566 19.671 1.00 97.88 98 SER A O 1
ATOM 795 N N . ALA A 1 99 ? -3.890 -5.728 17.633 1.00 98.56 99 ALA A N 1
ATOM 796 C CA . ALA A 1 99 ? -5.278 -5.512 17.239 1.00 98.56 99 ALA A CA 1
ATOM 797 C C . ALA A 1 99 ? -6.108 -6.798 17.356 1.00 98.56 99 ALA A C 1
ATOM 799 O O . ALA A 1 99 ? -7.162 -6.767 17.985 1.00 98.56 99 ALA A O 1
ATOM 800 N N . LEU A 1 100 ? -5.605 -7.931 16.843 1.00 98.38 100 LEU A N 1
ATOM 801 C CA . LEU A 1 100 ? -6.263 -9.236 16.955 1.00 98.38 100 LEU A CA 1
ATOM 802 C C . LEU A 1 100 ? -6.562 -9.603 18.401 1.00 98.38 100 LEU A C 1
ATOM 804 O O . LEU A 1 100 ? -7.691 -9.971 18.699 1.00 98.38 100 LEU A O 1
ATOM 808 N N . THR A 1 101 ? -5.594 -9.428 19.302 1.00 98.31 101 THR A N 1
ATOM 809 C CA . THR A 1 101 ? -5.778 -9.748 20.725 1.00 98.31 101 THR A CA 1
ATOM 810 C C . THR A 1 101 ? -6.982 -9.001 21.313 1.00 98.31 101 THR A C 1
ATOM 812 O O . THR A 1 101 ? -7.825 -9.604 21.977 1.00 98.31 101 THR A O 1
ATOM 815 N N . TYR A 1 102 ? -7.106 -7.697 21.042 1.00 98.69 102 TYR A N 1
ATOM 816 C CA . TYR A 1 102 ? -8.237 -6.910 21.542 1.00 98.69 102 TYR A CA 1
ATOM 817 C C . TYR A 1 102 ? -9.546 -7.218 20.802 1.00 98.69 102 TYR A C 1
ATOM 819 O O . TYR A 1 102 ? -10.595 -7.321 21.434 1.00 98.69 102 TYR A O 1
ATOM 827 N N . LEU A 1 103 ? -9.512 -7.386 19.479 1.00 98.75 103 LEU A N 1
ATOM 828 C CA . LEU A 1 103 ? -10.709 -7.653 18.677 1.00 98.75 103 LEU A CA 1
ATOM 829 C C . LEU A 1 103 ? -11.301 -9.041 18.967 1.00 98.75 103 LEU A C 1
ATOM 831 O O . LEU A 1 103 ? -12.518 -9.179 19.063 1.00 98.75 103 LEU A O 1
ATOM 835 N N . GLU A 1 104 ? -10.470 -10.063 19.160 1.00 98.56 104 GLU A N 1
ATOM 836 C CA . GLU A 1 104 ? -10.921 -11.402 19.555 1.00 98.56 104 GLU A CA 1
ATOM 837 C C . GLU A 1 104 ? -11.551 -11.379 20.951 1.00 98.56 104 GLU A C 1
ATOM 839 O O . GLU A 1 104 ? -12.596 -11.996 21.161 1.00 98.56 104 GLU A O 1
ATOM 844 N N . GLN A 1 105 ? -10.988 -10.600 21.881 1.00 98.62 105 GLN A N 1
ATOM 845 C CA . GLN A 1 105 ? -11.588 -10.390 23.198 1.00 98.62 105 GLN A CA 1
ATOM 846 C C . GLN A 1 105 ? -12.929 -9.640 23.111 1.00 98.62 105 GLN A C 1
ATOM 848 O O . GLN A 1 105 ? -13.866 -9.993 23.829 1.00 98.62 105 GLN A O 1
ATOM 853 N N . CYS A 1 106 ? -13.065 -8.666 22.201 1.00 98.62 106 CYS A N 1
ATOM 854 C CA . CYS A 1 106 ? -14.347 -8.018 21.907 1.00 98.62 106 CYS A CA 1
ATOM 855 C C . CYS A 1 106 ? -15.408 -9.050 21.499 1.00 98.62 106 CYS A C 1
ATOM 857 O O . CYS A 1 106 ? -16.473 -9.094 22.110 1.00 98.62 106 CYS A O 1
ATOM 859 N N . VAL A 1 107 ? -15.101 -9.922 20.532 1.00 98.50 107 VAL A N 1
ATOM 860 C CA . VAL A 1 107 ? -16.029 -10.965 20.051 1.00 98.50 107 VAL A CA 1
ATOM 861 C C . VAL A 1 107 ? -16.320 -12.014 21.128 1.00 98.50 107 VAL A C 1
ATOM 863 O O . VAL A 1 107 ? -17.440 -12.509 21.219 1.00 98.50 107 VAL A O 1
ATOM 866 N N . ALA A 1 108 ? -15.344 -12.352 21.972 1.00 98.38 108 ALA A N 1
ATOM 867 C CA . ALA A 1 108 ? -15.552 -13.280 23.082 1.00 98.38 108 ALA A CA 1
ATOM 868 C C . ALA A 1 108 ? -16.537 -12.729 24.131 1.00 98.38 108 ALA A C 1
ATOM 870 O O . ALA A 1 108 ? -17.310 -13.493 24.710 1.00 98.38 108 ALA A O 1
ATOM 871 N N . MET A 1 109 ? -16.512 -11.415 24.374 1.00 98.31 109 MET A N 1
ATOM 872 C CA . MET A 1 109 ? -17.409 -10.728 25.311 1.00 98.31 109 MET A CA 1
ATOM 873 C C . MET A 1 109 ? -18.773 -10.398 24.694 1.00 98.31 109 MET A C 1
ATOM 875 O O . MET A 1 109 ? -19.792 -10.503 25.375 1.00 98.31 109 MET A O 1
ATOM 879 N N . ASP A 1 110 ? -18.794 -10.016 23.419 1.00 98.06 110 ASP A N 1
ATOM 880 C CA . ASP A 1 110 ? -19.994 -9.723 22.640 1.00 98.06 110 ASP A CA 1
ATOM 881 C C . ASP A 1 110 ? -19.949 -10.443 21.278 1.00 98.06 110 ASP A C 1
ATOM 883 O O . ASP A 1 110 ? -19.535 -9.866 20.266 1.00 98.06 110 ASP A O 1
ATOM 887 N N . PRO A 1 111 ? -20.433 -11.698 21.218 1.00 97.38 111 PRO A N 1
ATOM 888 C CA . PRO A 1 111 ? -20.507 -12.453 19.969 1.00 97.38 111 PRO A CA 1
ATOM 889 C C . PRO A 1 111 ? -21.451 -11.848 18.920 1.00 97.38 111 PRO A C 1
ATOM 891 O O . PRO A 1 111 ? -21.462 -12.312 17.782 1.00 97.38 111 PRO A O 1
ATOM 894 N N . SER A 1 112 ? -22.277 -10.861 19.292 1.00 96.69 112 SER A N 1
ATOM 895 C CA . SER A 1 112 ? -23.200 -10.179 18.378 1.00 96.69 112 SER A CA 1
ATOM 896 C C . SER A 1 112 ? -22.587 -8.956 17.693 1.00 96.69 112 SER A C 1
ATOM 898 O O . SER A 1 112 ? -23.236 -8.355 16.834 1.00 96.69 112 SER A O 1
ATOM 900 N N . ASN A 1 113 ? -21.340 -8.600 18.028 1.00 96.62 113 ASN A N 1
ATOM 901 C CA . ASN A 1 113 ? -20.644 -7.476 17.418 1.00 96.62 113 ASN A CA 1
ATOM 902 C C . ASN A 1 113 ? -20.507 -7.670 15.898 1.00 96.62 113 ASN A C 1
ATOM 904 O O . ASN A 1 113 ? -19.844 -8.593 15.425 1.00 96.62 113 ASN A O 1
ATOM 908 N N . ALA A 1 114 ? -21.119 -6.767 15.132 1.00 95.12 114 ALA A N 1
ATOM 909 C CA . ALA A 1 114 ? -21.175 -6.864 13.676 1.00 95.12 114 ALA A CA 1
ATOM 910 C C . ALA A 1 114 ? -19.873 -6.450 12.963 1.00 95.12 114 ALA A C 1
ATOM 912 O O . ALA A 1 114 ? -19.700 -6.782 11.795 1.00 95.12 114 ALA A O 1
ATOM 913 N N . TYR A 1 115 ? -18.973 -5.727 13.637 1.00 94.94 115 TYR A N 1
ATOM 914 C CA . TYR A 1 115 ? -17.845 -5.040 12.996 1.00 94.94 115 TYR A CA 1
ATOM 915 C C . TYR A 1 115 ? -16.491 -5.700 13.283 1.00 94.94 115 TYR A C 1
ATOM 917 O O . TYR A 1 115 ? -15.642 -5.798 12.399 1.00 94.94 115 TYR A O 1
ATOM 925 N N . ALA A 1 116 ? -16.276 -6.186 14.510 1.00 97.75 116 ALA A N 1
ATOM 926 C CA . ALA A 1 116 ? -15.013 -6.800 14.921 1.00 97.75 116 ALA A CA 1
ATOM 927 C C . ALA A 1 116 ? -14.585 -7.999 14.045 1.00 97.75 116 ALA A C 1
ATOM 929 O O . ALA A 1 116 ? -13.399 -8.071 13.716 1.00 97.75 116 ALA A O 1
ATOM 930 N N . PRO A 1 117 ? -15.487 -8.909 13.607 1.00 98.12 117 PRO A N 1
ATOM 931 C CA . PRO A 1 117 ? -15.096 -10.039 12.761 1.00 98.12 117 PRO A CA 1
ATOM 932 C C . PRO A 1 117 ? -14.452 -9.625 11.434 1.00 98.12 117 PRO A C 1
ATOM 934 O O . PRO A 1 117 ? -13.498 -10.264 10.995 1.00 98.12 117 PRO A O 1
ATOM 937 N N . GLU A 1 118 ? -14.929 -8.548 10.808 1.00 97.31 118 GLU A N 1
ATOM 938 C CA . GLU A 1 118 ? -14.355 -8.063 9.552 1.00 97.31 118 GLU A CA 1
ATOM 939 C C . GLU A 1 118 ? -12.925 -7.548 9.759 1.00 97.31 118 GLU A C 1
ATOM 941 O O . GLU A 1 118 ? -12.015 -7.949 9.032 1.00 97.31 118 GLU A O 1
ATOM 946 N N . LEU A 1 119 ? -12.700 -6.732 10.795 1.00 97.69 119 LEU A N 1
ATOM 947 C CA . LEU A 1 119 ? -11.363 -6.232 11.134 1.00 97.69 119 LEU A CA 1
ATOM 948 C C . LEU A 1 119 ? -10.402 -7.364 11.531 1.00 97.69 119 LEU A C 1
ATOM 950 O O . LEU A 1 119 ? -9.222 -7.304 11.194 1.00 97.69 119 LEU A O 1
ATOM 954 N N . ILE A 1 120 ? -10.885 -8.415 12.203 1.00 98.56 120 ILE A N 1
ATOM 955 C CA . ILE A 1 120 ? -10.085 -9.614 12.511 1.00 98.56 120 ILE A CA 1
ATOM 956 C C . ILE A 1 120 ? -9.599 -10.285 11.225 1.00 98.56 120 ILE A C 1
ATOM 958 O O . ILE A 1 120 ? -8.422 -10.631 11.112 1.00 98.56 120 ILE A O 1
ATOM 962 N N . GLU A 1 121 ? -10.481 -10.464 10.242 1.00 98.00 121 GLU A N 1
ATOM 963 C CA . GLU A 1 121 ? -10.104 -11.061 8.959 1.00 98.00 121 GLU A CA 1
ATOM 964 C C . GLU A 1 121 ? -9.134 -10.168 8.175 1.00 98.00 121 GLU A C 1
ATOM 966 O O . GLU A 1 121 ? -8.187 -10.676 7.571 1.00 98.00 121 GLU A O 1
ATOM 971 N N . GLN A 1 122 ? -9.294 -8.842 8.237 1.00 96.44 122 GLN A N 1
ATOM 972 C CA . GLN A 1 122 ? -8.327 -7.897 7.668 1.00 96.44 122 GLN A CA 1
ATOM 973 C C . GLN A 1 122 ? -6.953 -8.017 8.347 1.00 96.44 122 GLN A C 1
ATOM 975 O O . GLN A 1 122 ? -5.941 -8.153 7.657 1.00 96.44 122 GLN A O 1
ATOM 980 N N . CYS A 1 123 ? -6.911 -8.080 9.682 1.00 98.00 123 CYS A N 1
ATOM 981 C CA . CYS A 1 123 ? -5.678 -8.292 10.440 1.00 98.00 123 CYS A CA 1
ATOM 982 C C . CYS A 1 123 ? -4.982 -9.601 10.043 1.00 98.00 123 CYS A C 1
ATOM 984 O O . CYS A 1 123 ? -3.787 -9.609 9.750 1.00 98.00 123 CYS A O 1
ATOM 986 N N . LYS A 1 124 ? -5.723 -10.715 9.987 1.00 97.31 124 LYS A N 1
ATOM 987 C CA . LYS A 1 124 ? -5.182 -12.021 9.573 1.00 97.31 124 LYS A CA 1
ATOM 988 C C . LYS A 1 124 ? -4.597 -11.963 8.168 1.00 97.31 124 LYS A C 1
ATOM 990 O O . LYS A 1 124 ? -3.458 -12.374 7.983 1.00 97.31 124 LYS A O 1
ATOM 995 N N . ARG A 1 125 ? -5.312 -11.378 7.200 1.00 94.19 125 ARG A N 1
ATOM 996 C CA . ARG A 1 125 ? -4.805 -11.200 5.828 1.00 94.19 125 ARG A CA 1
ATOM 997 C C . ARG A 1 125 ? -3.517 -10.379 5.796 1.00 94.19 125 ARG A C 1
ATOM 999 O O . ARG A 1 125 ? -2.569 -10.769 5.119 1.00 94.19 125 ARG A O 1
ATOM 1006 N N . ALA A 1 126 ? -3.450 -9.275 6.539 1.00 93.62 126 ALA A N 1
ATOM 1007 C CA . ALA A 1 126 ? -2.251 -8.441 6.608 1.00 93.62 126 ALA A CA 1
ATOM 1008 C C . ALA A 1 126 ? -1.055 -9.185 7.229 1.00 93.62 126 ALA A C 1
ATOM 1010 O O . ALA A 1 126 ? 0.094 -9.010 6.812 1.00 93.62 126 ALA A O 1
ATOM 1011 N N . LEU A 1 127 ? -1.300 -10.036 8.226 1.00 95.88 127 LEU A N 1
ATOM 1012 C CA . LEU A 1 127 ? -0.265 -10.872 8.834 1.00 95.88 127 LEU A CA 1
ATOM 1013 C C . LEU A 1 127 ? 0.173 -12.000 7.897 1.00 95.88 127 LEU A C 1
ATOM 1015 O O . LEU A 1 127 ? 1.374 -12.222 7.749 1.00 95.88 127 LEU A O 1
ATOM 1019 N N . ASP A 1 128 ? -0.764 -12.657 7.219 1.00 94.75 128 ASP A N 1
ATOM 1020 C CA . ASP A 1 128 ? -0.482 -13.711 6.246 1.00 94.75 128 ASP A CA 1
ATOM 1021 C C . ASP A 1 128 ? 0.396 -13.187 5.109 1.00 94.75 128 ASP A C 1
ATOM 1023 O O . ASP A 1 128 ? 1.423 -13.791 4.790 1.00 94.75 128 ASP A O 1
ATOM 1027 N N . ARG A 1 129 ? 0.061 -12.006 4.572 1.00 92.88 129 ARG A N 1
ATOM 1028 C CA . ARG A 1 129 ? 0.861 -11.315 3.549 1.00 92.88 129 ARG A CA 1
ATOM 1029 C C . ARG A 1 129 ? 2.303 -11.082 3.985 1.00 92.88 129 ARG A C 1
ATOM 1031 O O . ARG A 1 129 ? 3.202 -11.158 3.152 1.00 92.88 129 ARG A O 1
ATOM 1038 N N . ARG A 1 130 ? 2.541 -10.816 5.273 1.00 94.38 130 ARG A N 1
ATOM 1039 C CA . ARG A 1 130 ? 3.881 -10.551 5.825 1.00 94.38 130 ARG A CA 1
ATOM 1040 C C . ARG A 1 130 ? 4.625 -11.803 6.271 1.00 94.38 130 ARG A C 1
ATOM 1042 O O . ARG A 1 130 ? 5.852 -11.778 6.278 1.00 94.38 130 ARG A O 1
ATOM 1049 N N . ARG A 1 131 ? 3.924 -12.880 6.640 1.00 95.25 131 ARG A N 1
ATOM 1050 C CA . ARG A 1 131 ? 4.528 -14.048 7.305 1.00 95.25 131 ARG A CA 1
ATOM 1051 C C . ARG A 1 131 ? 4.521 -15.335 6.489 1.00 95.25 131 ARG A C 1
ATOM 1053 O O . ARG A 1 131 ? 5.417 -16.157 6.676 1.00 95.25 131 ARG A O 1
ATOM 1060 N N . ILE A 1 132 ? 3.541 -15.551 5.613 1.00 96.56 132 ILE A N 1
ATOM 1061 C CA . ILE A 1 132 ? 3.407 -16.826 4.899 1.00 96.56 132 ILE A CA 1
ATOM 1062 C C . ILE A 1 132 ? 4.241 -16.796 3.623 1.00 96.56 132 ILE A C 1
ATOM 1064 O O . ILE A 1 132 ? 3.904 -16.131 2.646 1.00 96.56 132 ILE A O 1
ATOM 1068 N N . VAL A 1 133 ? 5.320 -17.577 3.616 1.00 97.56 133 VAL A N 1
ATOM 1069 C CA . VAL A 1 133 ? 6.138 -17.808 2.423 1.00 97.56 133 VAL A CA 1
ATOM 1070 C C . VAL A 1 133 ? 5.432 -18.811 1.514 1.00 97.56 133 VAL A C 1
ATOM 1072 O O . VAL A 1 133 ? 5.104 -19.921 1.935 1.00 97.56 133 VAL A O 1
ATOM 1075 N N . ARG A 1 134 ? 5.209 -18.428 0.255 1.00 95.81 134 ARG A N 1
ATOM 1076 C CA . ARG A 1 134 ? 4.598 -19.279 -0.780 1.00 95.81 134 ARG A CA 1
ATOM 1077 C C . ARG A 1 134 ? 5.425 -19.219 -2.065 1.00 95.81 134 ARG A C 1
ATOM 1079 O O . ARG A 1 134 ? 6.128 -18.222 -2.262 1.00 95.81 134 ARG A O 1
ATOM 1086 N N . PRO A 1 135 ? 5.343 -20.224 -2.956 1.00 96.38 135 PRO A N 1
ATOM 1087 C CA . PRO A 1 135 ? 5.913 -20.122 -4.298 1.00 96.38 135 PRO A CA 1
ATOM 1088 C C . PRO A 1 135 ? 5.457 -18.834 -4.988 1.00 96.38 135 PRO A C 1
ATOM 1090 O O . PRO A 1 135 ? 4.312 -18.412 -4.814 1.00 96.38 135 PRO A O 1
ATOM 1093 N N . VAL A 1 136 ? 6.353 -18.176 -5.719 1.00 96.81 136 VAL A N 1
ATOM 1094 C CA . VAL A 1 136 ? 5.985 -17.033 -6.560 1.00 96.81 136 VAL A CA 1
ATOM 1095 C C . VAL A 1 136 ? 5.608 -17.593 -7.922 1.00 96.81 136 VAL A C 1
ATOM 1097 O O . VAL A 1 136 ? 6.467 -18.068 -8.658 1.00 96.81 136 VAL A O 1
ATOM 1100 N N . ASP A 1 137 ? 4.316 -17.580 -8.220 1.00 94.88 137 ASP A N 1
ATOM 1101 C CA . ASP A 1 137 ? 3.772 -17.923 -9.525 1.00 94.88 137 ASP A CA 1
ATOM 1102 C C . ASP A 1 137 ? 3.234 -16.669 -10.227 1.00 94.88 137 ASP A C 1
ATOM 1104 O O . ASP A 1 137 ? 3.221 -15.562 -9.677 1.00 94.88 137 ASP A O 1
ATOM 1108 N N . PHE A 1 138 ? 2.827 -16.835 -11.484 1.00 95.62 138 PHE A N 1
ATOM 1109 C CA . PHE A 1 138 ? 2.372 -15.712 -12.293 1.00 95.62 138 PHE A CA 1
ATOM 1110 C C . PHE A 1 138 ? 1.073 -15.097 -11.747 1.00 95.62 138 PHE A C 1
ATOM 1112 O O . PHE A 1 138 ? 0.880 -13.892 -11.852 1.00 95.62 138 PHE A O 1
ATOM 1119 N N . ALA A 1 139 ? 0.216 -15.891 -11.095 1.00 95.94 139 ALA A N 1
ATOM 1120 C CA . ALA A 1 139 ? -1.007 -15.389 -10.472 1.00 95.94 139 ALA A CA 1
ATOM 1121 C C . ALA A 1 139 ? -0.698 -14.442 -9.302 1.00 95.94 139 ALA A C 1
ATOM 1123 O O . ALA A 1 139 ? -1.313 -13.384 -9.186 1.00 95.94 139 ALA A O 1
ATOM 1124 N N . ARG A 1 140 ? 0.303 -14.760 -8.471 1.00 95.75 140 ARG A N 1
ATOM 1125 C CA . ARG A 1 140 ? 0.757 -13.854 -7.405 1.00 95.75 140 ARG A CA 1
ATOM 1126 C C . ARG A 1 140 ? 1.396 -12.582 -7.946 1.00 95.75 140 ARG A C 1
ATOM 1128 O O . ARG A 1 140 ? 1.177 -11.519 -7.372 1.00 95.75 140 ARG A O 1
ATOM 1135 N N . LEU A 1 141 ? 2.138 -12.668 -9.050 1.00 96.50 141 LEU A N 1
ATOM 1136 C CA . LEU A 1 141 ? 2.637 -11.478 -9.742 1.00 96.50 141 LEU A CA 1
ATOM 1137 C C . LEU A 1 141 ? 1.479 -10.583 -10.206 1.00 96.50 141 LEU A C 1
ATOM 1139 O O . LEU A 1 141 ? 1.502 -9.389 -9.939 1.00 96.50 141 LEU A O 1
ATOM 1143 N N . VAL A 1 142 ? 0.456 -11.156 -10.846 1.00 97.81 142 VAL A N 1
ATOM 1144 C CA . VAL A 1 142 ? -0.742 -10.426 -11.296 1.00 97.81 142 VAL A CA 1
ATOM 1145 C C . VAL A 1 142 ? -1.494 -9.796 -10.119 1.00 97.81 142 VAL A C 1
ATOM 1147 O O . VAL A 1 142 ? -1.873 -8.630 -10.202 1.00 97.81 142 VAL A O 1
ATOM 1150 N N . SER A 1 143 ? -1.632 -10.514 -8.999 1.00 96.00 143 SER A N 1
ATOM 1151 C CA . SER A 1 143 ? -2.379 -10.032 -7.826 1.00 96.00 143 SER A CA 1
ATOM 1152 C C . SER A 1 143 ? -1.848 -8.717 -7.249 1.00 96.00 143 SER A C 1
ATOM 1154 O O . SER A 1 143 ? -2.624 -7.932 -6.714 1.00 96.00 143 SER A O 1
ATOM 1156 N N . TYR A 1 144 ? -0.546 -8.438 -7.402 1.00 96.94 144 TYR A N 1
ATOM 1157 C CA . TYR A 1 144 ? 0.027 -7.138 -7.046 1.00 96.94 144 TYR A CA 1
ATOM 1158 C C . TYR A 1 144 ? -0.629 -6.003 -7.845 1.00 96.94 144 TYR A C 1
ATOM 1160 O O . TYR A 1 144 ? -1.036 -4.996 -7.272 1.00 96.94 144 TYR A O 1
ATOM 1168 N N . PHE A 1 145 ? -0.755 -6.167 -9.163 1.00 97.62 145 PHE A N 1
ATOM 1169 C CA . PHE A 1 145 ? -1.310 -5.135 -10.040 1.00 97.62 145 PHE A CA 1
ATOM 1170 C C . PHE A 1 145 ? -2.818 -4.985 -9.846 1.00 97.62 145 PHE A C 1
ATOM 1172 O O . PHE A 1 145 ? -3.314 -3.864 -9.871 1.00 97.62 145 PHE A O 1
ATOM 1179 N N . GLU A 1 146 ? -3.531 -6.085 -9.588 1.00 96.69 146 GLU A N 1
ATOM 1180 C CA . GLU A 1 146 ? -4.957 -6.050 -9.238 1.00 96.69 146 GLU A CA 1
ATOM 1181 C C . GLU A 1 146 ? -5.200 -5.315 -7.915 1.00 96.69 146 GLU A C 1
ATOM 1183 O O . GLU A 1 146 ? -6.094 -4.480 -7.827 1.00 96.69 146 GLU A O 1
ATOM 1188 N N . GLU A 1 147 ? -4.385 -5.577 -6.890 1.00 93.62 147 GLU A N 1
ATOM 1189 C CA . GLU A 1 147 ? -4.523 -4.923 -5.586 1.00 93.62 147 GLU A CA 1
ATOM 1190 C C . GLU A 1 147 ? -4.208 -3.423 -5.640 1.00 93.62 147 GLU A C 1
ATOM 1192 O O . GLU A 1 147 ? -4.820 -2.634 -4.920 1.00 93.62 147 GLU A O 1
ATOM 1197 N N . LYS A 1 148 ? -3.266 -3.021 -6.498 1.00 94.31 148 LYS A N 1
ATOM 1198 C CA . LYS A 1 148 ? -2.906 -1.614 -6.715 1.00 94.31 148 LYS A CA 1
ATOM 1199 C C . LYS A 1 148 ? -3.819 -0.896 -7.716 1.00 94.31 148 LYS A C 1
ATOM 1201 O O . LYS A 1 148 ? -3.609 0.292 -7.945 1.00 94.31 148 LYS A O 1
ATOM 1206 N N . ASP A 1 149 ? -4.792 -1.597 -8.303 1.00 96.25 149 ASP A N 1
ATOM 1207 C CA . ASP A 1 149 ? -5.658 -1.095 -9.379 1.00 96.25 149 ASP A CA 1
ATOM 1208 C C . ASP A 1 149 ? -4.857 -0.534 -10.575 1.00 96.25 149 ASP A C 1
ATOM 1210 O O . ASP A 1 149 ? -5.182 0.489 -11.181 1.00 96.25 149 ASP A O 1
ATOM 1214 N N . TYR A 1 150 ? -3.742 -1.190 -10.908 1.00 97.06 150 TYR A N 1
ATOM 1215 C CA . TYR A 1 150 ? -2.918 -0.830 -12.057 1.00 97.06 150 TYR A CA 1
ATOM 1216 C C . TYR A 1 150 ? -3.439 -1.481 -13.333 1.00 97.06 150 TYR A C 1
ATOM 1218 O O . TYR A 1 150 ? -3.808 -2.651 -13.361 1.00 97.06 150 TYR A O 1
ATOM 1226 N N . THR A 1 151 ? -3.406 -0.730 -14.434 1.00 97.25 151 THR A N 1
ATOM 1227 C CA . THR A 1 1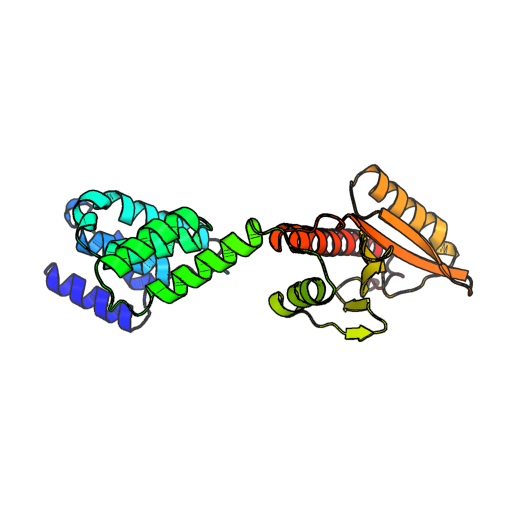51 ? -3.706 -1.282 -15.759 1.00 97.25 151 THR A CA 1
ATOM 1228 C C . THR A 1 151 ? -2.551 -2.160 -16.231 1.00 97.25 151 THR A C 1
ATOM 1230 O O . THR A 1 151 ? -1.392 -1.743 -16.193 1.00 97.25 151 THR A O 1
ATOM 1233 N N . TYR A 1 152 ? -2.856 -3.362 -16.708 1.00 98.19 152 TYR A N 1
ATOM 1234 C CA . TYR A 1 152 ? -1.869 -4.284 -17.255 1.00 98.19 152 TYR A CA 1
ATOM 1235 C C . TYR A 1 152 ? -2.470 -5.140 -18.374 1.00 98.19 152 TYR A C 1
ATOM 1237 O O . TYR A 1 152 ? -3.684 -5.315 -18.468 1.00 98.19 152 TYR A O 1
ATOM 1245 N N . GLU A 1 153 ? -1.596 -5.703 -19.198 1.00 98.19 153 GLU A N 1
ATOM 1246 C CA . GLU A 1 153 ? -1.911 -6.718 -20.200 1.00 98.19 153 GLU A CA 1
ATOM 1247 C C . GLU A 1 153 ? -1.018 -7.939 -19.970 1.00 98.19 153 GLU A C 1
ATOM 1249 O O . GLU A 1 153 ? 0.103 -7.822 -19.471 1.00 98.19 153 GLU A O 1
ATOM 1254 N N . VAL A 1 154 ? -1.514 -9.127 -20.308 1.00 97.94 154 VAL A N 1
ATOM 1255 C CA . VAL A 1 154 ? -0.745 -10.371 -20.202 1.00 97.94 154 VAL A CA 1
ATOM 1256 C C . VAL A 1 154 ? -0.606 -10.986 -21.584 1.00 97.94 154 VAL A C 1
ATOM 1258 O O . VAL A 1 154 ? -1.604 -11.336 -22.211 1.00 97.94 154 VAL A O 1
ATOM 1261 N N . GLU A 1 155 ? 0.636 -11.169 -22.023 1.00 96.69 155 GLU A N 1
ATOM 1262 C CA . GLU A 1 155 ? 0.987 -11.790 -23.300 1.00 96.69 155 GLU A CA 1
ATOM 1263 C C . GLU A 1 155 ? 2.185 -12.727 -23.090 1.00 96.69 155 GLU A C 1
ATOM 1265 O O . GLU A 1 155 ? 3.138 -12.384 -22.393 1.00 96.69 155 GLU A O 1
ATOM 1270 N N . ASP A 1 156 ? 2.119 -13.948 -23.630 1.00 93.69 156 ASP A N 1
ATOM 1271 C CA . ASP A 1 156 ? 3.209 -14.940 -23.596 1.00 93.69 156 ASP A CA 1
ATOM 1272 C C . ASP A 1 156 ? 3.860 -15.174 -22.214 1.00 93.69 156 ASP A C 1
ATOM 1274 O O . ASP A 1 156 ? 5.075 -15.342 -22.082 1.00 93.69 156 ASP A O 1
ATOM 1278 N N . GLY A 1 157 ? 3.049 -15.196 -21.150 1.00 93.06 157 GLY A N 1
ATOM 1279 C CA . GLY A 1 157 ? 3.535 -15.408 -19.779 1.00 93.06 157 GLY A CA 1
ATOM 1280 C C . GLY A 1 157 ? 4.325 -14.223 -19.214 1.00 93.06 157 GLY A C 1
ATOM 1281 O O . GLY A 1 157 ? 5.125 -14.385 -18.288 1.00 93.06 157 GLY A O 1
ATOM 1282 N N . ARG A 1 158 ? 4.117 -13.032 -19.777 1.00 98.00 158 ARG A N 1
ATOM 1283 C CA . ARG A 1 158 ? 4.683 -11.764 -19.329 1.00 98.00 158 ARG A CA 1
ATOM 1284 C C . ARG A 1 158 ? 3.560 -10.789 -19.031 1.00 98.00 158 ARG A C 1
ATOM 1286 O O . ARG A 1 158 ? 2.555 -10.747 -19.734 1.00 98.00 158 ARG A O 1
ATOM 1293 N N . LEU A 1 159 ? 3.737 -10.013 -17.973 1.00 98.56 159 LEU A N 1
ATOM 1294 C CA . LEU A 1 159 ? 2.850 -8.919 -17.618 1.00 98.56 159 LEU A CA 1
ATOM 1295 C C . LEU A 1 159 ? 3.450 -7.622 -18.147 1.00 98.56 159 LEU A C 1
ATOM 1297 O O . LEU A 1 159 ? 4.590 -7.296 -17.826 1.00 98.56 159 LEU A O 1
ATOM 1301 N N . HIS A 1 160 ? 2.672 -6.899 -18.940 1.00 98.62 160 HIS A N 1
ATOM 1302 C CA . HIS A 1 160 ? 3.016 -5.630 -19.559 1.00 98.62 160 HIS A CA 1
ATOM 1303 C C . HIS A 1 160 ? 2.204 -4.513 -18.906 1.00 98.62 160 HIS A C 1
ATOM 1305 O O . HIS A 1 160 ? 0.995 -4.630 -18.735 1.00 98.62 160 HIS A O 1
ATOM 1311 N N . THR A 1 161 ? 2.856 -3.416 -18.538 1.00 98.50 161 THR A N 1
ATOM 1312 C CA . THR A 1 161 ? 2.189 -2.237 -17.971 1.00 98.50 161 THR A CA 1
ATOM 1313 C C . THR A 1 161 ? 2.970 -0.964 -18.300 1.00 98.50 161 THR A C 1
ATOM 1315 O O . THR A 1 161 ? 4.112 -1.018 -18.762 1.00 98.50 161 THR A O 1
ATOM 1318 N N . GLY A 1 162 ? 2.354 0.198 -18.104 1.00 97.25 162 GLY A N 1
ATOM 1319 C CA . GLY A 1 162 ? 2.962 1.500 -18.346 1.00 97.25 162 GLY A CA 1
ATOM 1320 C C . GLY A 1 162 ? 2.765 2.435 -17.164 1.00 97.25 162 GLY A C 1
ATOM 1321 O O . GLY A 1 162 ? 1.653 2.582 -16.670 1.00 97.25 162 GLY A O 1
ATOM 1322 N N . PHE A 1 163 ? 3.837 3.121 -16.777 1.00 96.56 163 PHE A N 1
ATOM 1323 C CA . PHE A 1 163 ? 3.806 4.220 -15.810 1.00 96.56 163 PHE A CA 1
ATOM 1324 C C . PHE A 1 163 ? 4.189 5.530 -16.505 1.00 96.56 163 PHE A C 1
ATOM 1326 O O . PHE A 1 163 ? 4.289 5.585 -17.735 1.00 96.56 163 PHE A O 1
ATOM 1333 N N . THR A 1 164 ? 4.367 6.612 -15.754 1.00 95.19 164 THR A N 1
ATOM 1334 C CA . THR A 1 164 ? 4.565 7.956 -16.311 1.00 95.19 164 THR A CA 1
ATOM 1335 C C . THR A 1 164 ? 5.734 8.018 -17.296 1.00 95.19 164 THR A C 1
ATOM 1337 O O . THR A 1 164 ? 5.554 8.484 -18.421 1.00 95.19 164 THR A O 1
ATOM 1340 N N . HIS A 1 165 ? 6.908 7.494 -16.938 1.00 96.12 165 HIS A N 1
ATOM 1341 C CA . HIS A 1 165 ? 8.136 7.699 -17.718 1.00 96.12 165 HIS A CA 1
ATOM 1342 C C . HIS A 1 165 ? 8.525 6.500 -18.593 1.00 96.12 165 HIS A C 1
ATOM 1344 O O . HIS A 1 165 ? 9.240 6.669 -19.583 1.00 96.12 165 HIS A O 1
ATOM 1350 N N . GLY A 1 166 ? 8.029 5.300 -18.290 1.00 96.19 166 GLY A N 1
ATOM 1351 C CA . GLY A 1 166 ? 8.360 4.102 -19.061 1.00 96.19 166 GLY A CA 1
ATOM 1352 C C . GLY A 1 166 ? 7.248 3.068 -19.176 1.00 96.19 166 GLY A C 1
ATOM 1353 O O . GLY A 1 166 ? 6.156 3.200 -18.618 1.00 96.19 166 GLY A O 1
ATOM 1354 N N . PHE A 1 167 ? 7.558 2.011 -19.919 1.00 97.88 167 PHE A N 1
ATOM 1355 C CA . PHE A 1 167 ? 6.795 0.768 -19.923 1.00 97.88 167 PHE A CA 1
ATOM 1356 C C . PHE A 1 167 ? 7.605 -0.340 -19.250 1.00 97.88 167 PHE A C 1
ATOM 1358 O O . PHE A 1 167 ? 8.838 -0.315 -19.236 1.00 97.88 167 PHE A O 1
ATOM 1365 N N . PHE A 1 168 ? 6.893 -1.284 -18.651 1.00 98.69 168 PHE A N 1
ATOM 1366 C CA . PHE A 1 168 ? 7.419 -2.265 -17.719 1.00 98.69 168 PHE A CA 1
ATOM 1367 C C . PHE A 1 168 ? 6.918 -3.652 -18.101 1.00 98.69 168 PHE A C 1
ATOM 1369 O O . PHE A 1 168 ? 5.768 -3.826 -18.506 1.00 98.69 168 PHE A O 1
ATOM 1376 N N . ILE A 1 169 ? 7.806 -4.629 -17.973 1.00 98.62 169 ILE A N 1
ATOM 1377 C CA . ILE A 1 169 ? 7.571 -6.030 -18.285 1.00 98.62 169 ILE A CA 1
ATOM 1378 C C . ILE A 1 169 ? 8.030 -6.861 -17.092 1.00 98.62 169 ILE A C 1
ATOM 1380 O O . ILE A 1 169 ? 9.181 -6.774 -16.658 1.00 98.62 169 ILE A O 1
ATOM 1384 N N . PHE A 1 170 ? 7.132 -7.698 -16.591 1.00 98.62 170 PHE A N 1
ATOM 1385 C CA . PHE A 1 170 ? 7.388 -8.608 -15.484 1.00 98.62 170 PHE A CA 1
ATOM 1386 C C . PHE A 1 170 ? 7.183 -10.041 -15.953 1.00 98.62 170 PHE A C 1
ATOM 1388 O O . PHE A 1 170 ? 6.215 -10.353 -16.646 1.00 98.62 170 PHE A O 1
ATOM 1395 N N . SER A 1 171 ? 8.096 -10.933 -15.592 1.00 98.00 171 SER A N 1
ATOM 1396 C CA . SER A 1 171 ? 8.001 -12.338 -15.979 1.00 98.00 171 SER A CA 1
ATOM 1397 C C . SER A 1 171 ? 8.716 -13.241 -14.992 1.00 98.00 171 SER A C 1
ATOM 1399 O O . SER A 1 171 ? 9.630 -12.821 -14.284 1.00 98.00 171 SER A O 1
ATOM 1401 N N . ILE A 1 172 ? 8.306 -14.503 -14.962 1.00 97.12 172 ILE A N 1
ATOM 1402 C CA . ILE A 1 172 ? 9.006 -15.541 -14.217 1.00 97.12 172 ILE A CA 1
ATOM 1403 C C . ILE A 1 172 ? 9.939 -16.258 -15.193 1.00 97.12 172 ILE A C 1
ATOM 1405 O O . ILE A 1 172 ? 9.494 -16.844 -16.178 1.00 97.12 172 ILE A O 1
ATOM 1409 N N . ALA A 1 173 ? 11.237 -16.173 -14.930 1.00 93.56 173 ALA A N 1
ATOM 1410 C CA . ALA A 1 173 ? 12.306 -16.682 -15.776 1.00 93.56 173 ALA A CA 1
ATOM 1411 C C . ALA A 1 173 ? 13.029 -17.871 -15.121 1.00 93.56 173 ALA A C 1
ATOM 1413 O O . ALA A 1 173 ? 12.749 -18.248 -13.979 1.00 93.56 173 ALA A O 1
ATOM 1414 N N . ASN A 1 174 ? 13.976 -18.453 -15.867 1.00 92.06 174 ASN A N 1
ATOM 1415 C CA . ASN A 1 174 ? 14.879 -19.513 -15.405 1.00 92.06 174 ASN A CA 1
ATOM 1416 C C . ASN A 1 174 ? 14.136 -20.694 -14.754 1.00 92.06 174 ASN A C 1
ATOM 1418 O O . ASN A 1 174 ? 14.421 -21.074 -13.623 1.00 92.06 174 ASN A O 1
ATOM 1422 N N . ASP A 1 175 ? 13.143 -21.248 -15.454 1.00 90.00 175 ASP A N 1
ATOM 1423 C CA . ASP A 1 175 ? 12.330 -22.377 -14.976 1.00 90.00 175 ASP A CA 1
ATOM 1424 C C . ASP A 1 175 ? 11.660 -22.133 -13.608 1.00 90.00 175 ASP A C 1
ATOM 1426 O O . ASP A 1 175 ? 11.532 -23.039 -12.784 1.00 90.00 175 ASP A O 1
ATOM 1430 N N . GLY A 1 176 ? 11.231 -20.893 -13.346 1.00 90.62 176 GLY A N 1
ATOM 1431 C CA . GLY A 1 176 ? 10.510 -20.548 -12.120 1.00 90.62 176 GLY A CA 1
ATOM 1432 C C . GLY A 1 176 ? 11.380 -20.022 -10.984 1.00 90.62 176 GLY A C 1
ATOM 1433 O O . GLY A 1 176 ? 10.887 -19.871 -9.867 1.00 90.62 176 GLY A O 1
ATOM 1434 N N . THR A 1 177 ? 12.674 -19.780 -11.213 1.00 94.94 177 THR A N 1
ATOM 1435 C CA . THR A 1 177 ? 13.607 -19.467 -10.119 1.00 94.94 177 THR A CA 1
ATOM 1436 C C . THR A 1 177 ? 13.842 -17.986 -9.915 1.00 94.94 177 THR A C 1
ATOM 1438 O O . THR A 1 177 ? 14.270 -17.604 -8.823 1.00 94.94 177 THR A O 1
ATOM 1441 N N . ASP A 1 178 ? 13.533 -17.166 -10.917 1.00 97.06 178 ASP A N 1
ATOM 1442 C CA . ASP A 1 178 ? 13.801 -15.733 -10.904 1.00 97.06 178 ASP A CA 1
ATOM 1443 C C . ASP A 1 178 ? 12.583 -14.938 -11.370 1.00 97.06 178 ASP A C 1
ATOM 1445 O O . ASP A 1 178 ? 12.000 -15.215 -12.416 1.00 97.06 178 ASP A O 1
ATOM 1449 N N . LEU A 1 179 ? 12.228 -13.908 -10.607 1.00 98.06 179 LEU A N 1
ATOM 1450 C CA . LEU A 1 179 ? 11.368 -12.836 -11.081 1.00 98.06 179 LEU A CA 1
ATOM 1451 C C . LEU A 1 179 ? 12.242 -11.862 -11.874 1.00 98.06 179 LEU A C 1
ATOM 1453 O O . LEU A 1 179 ? 13.140 -11.230 -11.313 1.00 98.06 179 LEU A O 1
ATOM 1457 N N . CYS A 1 180 ? 11.979 -11.758 -13.171 1.00 98.12 180 CYS A N 1
ATOM 1458 C CA . CYS A 1 180 ? 12.584 -10.783 -14.065 1.00 98.12 180 CYS A CA 1
ATOM 1459 C C . CYS A 1 180 ? 11.677 -9.557 -14.153 1.00 98.12 180 CYS A C 1
ATOM 1461 O O . CYS A 1 180 ? 10.503 -9.668 -14.517 1.00 98.12 180 CYS A O 1
ATOM 1463 N N . MET A 1 181 ? 12.233 -8.397 -13.822 1.00 98.62 181 MET A N 1
ATOM 1464 C CA . MET A 1 181 ? 11.567 -7.106 -13.915 1.00 98.62 181 MET A CA 1
ATOM 1465 C C . MET A 1 181 ? 12.398 -6.227 -14.833 1.00 98.62 181 MET A C 1
ATOM 1467 O O . MET A 1 181 ? 13.571 -5.961 -14.567 1.00 98.62 181 MET A O 1
ATOM 1471 N N . TRP A 1 182 ? 11.803 -5.812 -15.937 1.00 98.69 182 TRP A N 1
ATOM 1472 C CA . TRP A 1 182 ? 12.473 -5.043 -16.969 1.00 98.69 182 TRP A CA 1
ATOM 1473 C C . TRP A 1 182 ? 11.620 -3.840 -17.334 1.00 98.69 182 TRP A C 1
ATOM 1475 O O . TRP A 1 182 ? 10.393 -3.910 -17.335 1.00 98.69 182 TRP A O 1
ATOM 1485 N N . SER A 1 183 ? 12.253 -2.723 -17.648 1.00 98.75 183 SER A N 1
ATOM 1486 C CA . SER A 1 183 ? 11.558 -1.535 -18.112 1.00 98.75 183 SER A CA 1
ATOM 1487 C C . SER A 1 183 ? 12.422 -0.722 -19.053 1.00 98.75 183 SER A C 1
ATOM 1489 O O . SER A 1 183 ? 13.649 -0.852 -19.094 1.00 98.75 183 SER A O 1
ATOM 1491 N N . ALA A 1 184 ? 11.767 0.138 -19.820 1.00 98.50 184 ALA A N 1
ATOM 1492 C CA . ALA A 1 184 ? 12.441 1.095 -20.669 1.00 98.50 184 ALA A CA 1
ATOM 1493 C C . ALA A 1 184 ? 11.632 2.375 -20.824 1.00 98.50 184 ALA A C 1
ATOM 1495 O O . ALA A 1 184 ? 10.401 2.388 -20.717 1.00 98.50 184 ALA A O 1
ATOM 1496 N N . VAL A 1 185 ? 12.350 3.445 -21.149 1.00 97.44 185 VAL A N 1
ATOM 1497 C CA . VAL A 1 185 ? 11.732 4.658 -21.680 1.00 97.44 185 VAL A CA 1
ATOM 1498 C C . VAL A 1 185 ? 11.061 4.335 -23.019 1.00 97.44 185 VAL A C 1
ATOM 1500 O O . VAL A 1 185 ? 11.547 3.498 -23.784 1.00 97.44 185 VAL A O 1
ATOM 1503 N N . ARG A 1 186 ? 9.928 4.992 -23.292 1.00 94.25 186 ARG A N 1
ATOM 1504 C CA . ARG A 1 186 ? 9.133 4.779 -24.514 1.00 94.25 186 ARG A CA 1
ATOM 1505 C C . ARG A 1 186 ? 9.878 5.187 -25.779 1.00 94.25 186 ARG A C 1
ATOM 1507 O O . ARG A 1 186 ? 9.798 4.486 -26.782 1.00 94.25 186 ARG A O 1
ATOM 1514 N N . GLU A 1 187 ? 10.597 6.302 -25.714 1.00 95.38 187 GLU A N 1
ATOM 1515 C CA . GLU A 1 187 ? 11.297 6.852 -26.864 1.00 95.38 187 GLU A CA 1
ATOM 1516 C C . GLU A 1 187 ? 12.605 6.119 -27.161 1.00 95.38 187 GLU A C 1
ATOM 1518 O O . GLU A 1 187 ? 13.423 5.823 -26.285 1.00 95.38 187 GLU A O 1
ATOM 1523 N N . GLU A 1 188 ? 12.818 5.877 -28.448 1.00 95.75 188 GLU A N 1
ATOM 1524 C CA . GLU A 1 188 ? 14.044 5.317 -28.996 1.00 95.75 188 GLU A CA 1
ATOM 1525 C C . GLU A 1 188 ? 14.803 6.431 -29.704 1.00 95.75 188 GLU A C 1
ATOM 1527 O O . GLU A 1 188 ? 14.284 7.070 -30.620 1.00 95.75 188 GLU A O 1
ATOM 1532 N N . VAL A 1 189 ? 16.045 6.668 -29.296 1.00 96.06 189 VAL A N 1
ATOM 1533 C CA . VAL A 1 189 ? 16.765 7.885 -29.676 1.00 96.06 189 VAL A CA 1
ATOM 1534 C C . VAL A 1 189 ? 17.945 7.618 -30.603 1.00 96.06 189 VAL A C 1
ATOM 1536 O O . VAL A 1 189 ? 18.415 6.491 -30.752 1.00 96.06 189 VAL A O 1
ATOM 1539 N N . SER A 1 190 ? 18.443 8.679 -31.239 1.00 96.50 190 SER A N 1
ATOM 1540 C CA . SER A 1 190 ? 19.602 8.613 -32.135 1.00 96.50 190 SER A CA 1
ATOM 1541 C C . SER A 1 190 ? 20.846 8.035 -31.446 1.00 96.50 190 SER A C 1
ATOM 1543 O O . SER A 1 190 ? 21.111 8.293 -30.268 1.00 96.50 190 SER A O 1
ATOM 1545 N N . MET A 1 191 ? 21.669 7.320 -32.219 1.00 96.19 191 MET A N 1
ATOM 1546 C CA . MET A 1 191 ? 22.984 6.825 -31.795 1.00 96.19 191 MET A CA 1
ATOM 1547 C C . MET A 1 191 ? 23.902 7.937 -31.265 1.00 96.19 191 MET A C 1
ATOM 1549 O O . MET A 1 191 ? 24.742 7.676 -30.405 1.00 96.19 191 MET A O 1
ATOM 1553 N N . GLU A 1 192 ? 23.718 9.181 -31.710 1.00 96.88 192 GLU A N 1
ATOM 1554 C CA . GLU A 1 192 ? 24.488 10.342 -31.241 1.00 96.88 192 GLU A CA 1
ATOM 1555 C C . GLU A 1 192 ? 24.355 10.580 -29.729 1.00 96.88 192 GLU A C 1
ATOM 1557 O O . GLU A 1 192 ? 25.282 11.075 -29.088 1.00 96.88 192 GLU A O 1
ATOM 1562 N N . LEU A 1 193 ? 23.233 10.171 -29.127 1.00 96.69 193 LEU A N 1
ATOM 1563 C CA . LEU A 1 193 ? 22.986 10.324 -27.693 1.00 96.69 193 LEU A CA 1
ATOM 1564 C C . LEU A 1 193 ? 23.591 9.194 -26.851 1.00 96.69 193 LEU A C 1
ATOM 1566 O O . LEU A 1 193 ? 23.626 9.306 -25.624 1.00 96.69 193 LEU A O 1
ATOM 1570 N N . ARG A 1 194 ? 24.128 8.133 -27.472 1.00 96.75 194 ARG A N 1
ATOM 1571 C CA . ARG A 1 194 ? 24.616 6.931 -26.775 1.00 96.75 194 ARG A CA 1
ATOM 1572 C C . ARG A 1 194 ? 25.627 7.249 -25.676 1.00 96.75 194 ARG A C 1
ATOM 1574 O O . ARG A 1 194 ? 25.462 6.778 -24.556 1.00 96.75 194 ARG A O 1
ATOM 1581 N N . SER A 1 195 ? 26.651 8.050 -25.971 1.00 97.25 195 SER A N 1
ATOM 1582 C CA . SER A 1 195 ? 27.699 8.384 -24.994 1.00 97.25 195 SER A CA 1
ATOM 1583 C C . SER A 1 195 ? 27.133 9.108 -23.772 1.00 97.25 195 SER A C 1
ATOM 1585 O O . SER A 1 195 ? 27.542 8.8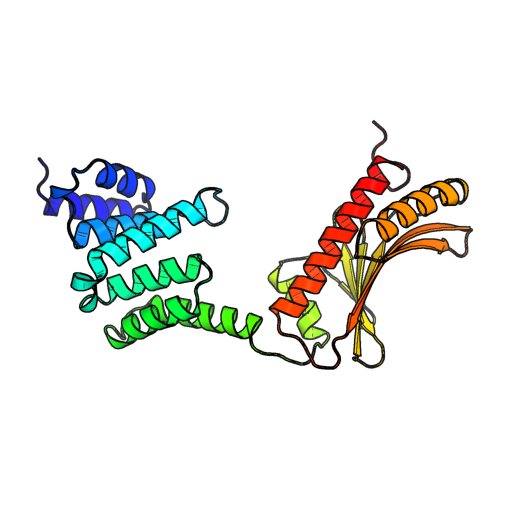39 -22.646 1.00 97.25 195 SER A O 1
ATOM 1587 N N . ARG A 1 196 ? 26.149 9.988 -23.987 1.00 97.25 196 ARG A N 1
ATOM 1588 C CA . ARG A 1 196 ? 25.482 10.733 -22.917 1.00 97.25 196 ARG A CA 1
ATOM 1589 C C . ARG A 1 196 ? 24.618 9.821 -22.046 1.00 97.25 196 ARG A C 1
ATOM 1591 O O . ARG A 1 196 ? 24.700 9.901 -20.826 1.00 97.25 196 ARG A O 1
ATOM 1598 N N . LEU A 1 197 ? 23.840 8.933 -22.665 1.00 97.94 197 LEU A N 1
ATOM 1599 C CA . LEU A 1 197 ? 23.011 7.960 -21.949 1.00 97.94 197 LEU A CA 1
ATOM 1600 C C . LEU A 1 197 ? 23.857 6.961 -21.147 1.00 97.94 197 LEU A C 1
ATOM 1602 O O . LEU A 1 197 ? 23.516 6.631 -20.014 1.00 97.94 197 LEU A O 1
ATOM 1606 N N . LEU A 1 198 ? 24.984 6.507 -21.707 1.00 98.25 198 LEU A N 1
ATOM 1607 C CA . LEU A 1 198 ? 25.921 5.630 -21.002 1.00 98.25 198 LEU A CA 1
ATOM 1608 C C . LEU A 1 198 ? 26.523 6.313 -19.774 1.00 98.25 198 LEU A C 1
ATOM 1610 O O . LEU A 1 198 ? 26.665 5.661 -18.744 1.00 98.25 198 LEU A O 1
ATOM 1614 N N . GLN A 1 199 ? 26.836 7.610 -19.858 1.00 98.06 199 GLN A N 1
ATOM 1615 C CA . GLN A 1 199 ? 27.298 8.360 -18.693 1.00 98.06 199 GLN A CA 1
ATOM 1616 C C . GLN A 1 199 ? 26.234 8.368 -17.588 1.00 98.06 199 GLN A C 1
ATOM 1618 O O . GLN A 1 199 ? 26.545 7.998 -16.462 1.00 98.06 199 GLN A O 1
ATOM 1623 N N . GLY A 1 200 ? 24.976 8.679 -17.923 1.00 97.94 200 GLY A N 1
ATOM 1624 C CA . GLY A 1 200 ? 23.870 8.631 -16.959 1.00 97.94 200 GLY A CA 1
ATOM 1625 C C . GLY A 1 200 ? 23.680 7.246 -16.332 1.00 97.94 200 GLY A C 1
ATOM 1626 O O . GLY A 1 200 ? 23.495 7.132 -15.122 1.00 97.94 200 GLY A O 1
ATOM 1627 N N . CYS A 1 201 ? 23.820 6.180 -17.127 1.00 98.50 201 CYS A N 1
ATOM 1628 C CA . CYS A 1 201 ? 23.769 4.811 -16.615 1.00 98.50 201 CYS A CA 1
ATOM 1629 C C . CYS A 1 201 ? 24.921 4.497 -15.649 1.00 98.50 201 CYS A C 1
ATOM 1631 O O . CYS A 1 201 ? 24.710 3.852 -14.625 1.00 98.50 201 CYS A O 1
ATOM 1633 N N . ASN A 1 202 ? 26.143 4.926 -15.969 1.00 98.19 202 ASN A N 1
ATOM 1634 C CA . ASN A 1 202 ? 27.314 4.699 -15.122 1.00 98.19 202 ASN A CA 1
ATOM 1635 C C . ASN A 1 202 ? 27.211 5.472 -13.803 1.00 98.19 202 ASN A C 1
ATOM 1637 O O . ASN A 1 202 ? 27.515 4.921 -12.743 1.00 98.19 202 ASN A O 1
ATOM 1641 N N . ASP A 1 203 ? 26.744 6.719 -13.858 1.00 98.00 203 ASP A N 1
ATOM 1642 C CA . ASP A 1 203 ? 26.516 7.544 -12.673 1.00 98.00 203 ASP A CA 1
ATOM 1643 C C . ASP A 1 203 ? 25.483 6.876 -11.753 1.00 98.00 203 ASP A C 1
ATOM 1645 O O . ASP A 1 203 ? 25.736 6.709 -10.560 1.00 98.00 203 ASP A O 1
ATOM 1649 N N . TRP A 1 204 ? 24.365 6.393 -12.305 1.00 98.38 204 TRP A N 1
ATOM 1650 C CA . TRP A 1 204 ? 23.353 5.658 -11.541 1.00 98.38 204 TRP A CA 1
ATOM 1651 C C . TRP A 1 204 ? 23.902 4.363 -10.940 1.00 98.38 204 TRP A C 1
ATOM 1653 O O . TRP A 1 204 ? 23.853 4.176 -9.727 1.00 98.38 204 TRP A O 1
ATOM 1663 N N . ASN A 1 205 ? 24.472 3.483 -11.770 1.00 98.00 205 ASN A N 1
ATOM 1664 C CA . ASN A 1 205 ? 24.951 2.165 -11.343 1.00 98.00 205 ASN A CA 1
ATOM 1665 C C . ASN A 1 205 ? 26.110 2.243 -10.332 1.00 98.00 205 ASN A C 1
ATOM 1667 O O . ASN A 1 205 ? 26.358 1.276 -9.617 1.00 98.00 205 ASN A O 1
ATOM 1671 N N . SER A 1 206 ? 26.849 3.358 -10.288 1.00 97.44 206 SER A N 1
ATOM 1672 C CA . SER A 1 206 ? 27.927 3.570 -9.311 1.00 97.44 206 SER A CA 1
ATOM 1673 C C . SER A 1 206 ? 27.449 4.167 -7.986 1.00 97.44 206 SER A C 1
ATOM 1675 O O . SER A 1 206 ? 28.127 4.002 -6.972 1.00 97.44 206 SER A O 1
ATOM 1677 N N . SER A 1 207 ? 26.298 4.843 -7.978 1.00 95.19 207 SER A N 1
ATOM 1678 C CA . SER A 1 207 ? 25.756 5.550 -6.809 1.00 95.19 207 SER A CA 1
ATOM 1679 C C . SER A 1 207 ? 24.525 4.883 -6.193 1.00 95.19 207 SER A C 1
ATOM 1681 O O . SER A 1 207 ? 24.179 5.177 -5.049 1.00 95.19 207 SER A O 1
ATOM 1683 N N . THR A 1 208 ? 23.889 3.964 -6.918 1.00 94.75 208 THR A N 1
ATOM 1684 C CA . THR A 1 208 ? 22.622 3.335 -6.540 1.00 94.75 208 THR A CA 1
ATOM 1685 C C . THR A 1 208 ? 22.744 1.821 -6.610 1.00 94.75 208 THR A C 1
ATOM 1687 O O . THR A 1 208 ? 23.440 1.272 -7.460 1.00 94.75 208 THR A O 1
ATOM 1690 N N . THR A 1 209 ? 22.058 1.117 -5.714 1.00 91.38 209 THR A N 1
ATOM 1691 C CA . THR A 1 209 ? 22.147 -0.348 -5.646 1.00 91.38 209 THR A CA 1
ATOM 1692 C C . THR A 1 209 ? 21.271 -1.051 -6.694 1.00 91.38 209 THR A C 1
ATOM 1694 O O . THR A 1 209 ? 21.555 -2.186 -7.070 1.00 91.38 209 THR A O 1
ATOM 1697 N N . TRP A 1 210 ? 20.209 -0.402 -7.176 1.00 91.31 210 TRP A N 1
ATOM 1698 C CA . TRP A 1 210 ? 19.245 -0.958 -8.132 1.00 91.31 210 TRP A CA 1
ATOM 1699 C C . TRP A 1 210 ? 18.385 0.148 -8.771 1.00 91.31 210 TRP A C 1
ATOM 1701 O O . TRP A 1 210 ? 18.294 1.237 -8.207 1.00 91.31 210 TRP A O 1
ATOM 1711 N N . PRO A 1 211 ? 17.683 -0.144 -9.882 1.00 97.38 211 PRO A N 1
ATOM 1712 C CA . PRO A 1 211 ? 17.921 -1.292 -10.756 1.00 97.38 211 PRO A CA 1
ATOM 1713 C C . PRO A 1 211 ? 19.250 -1.139 -11.499 1.00 97.38 211 PRO A C 1
ATOM 1715 O O . PRO A 1 211 ? 19.854 -0.065 -11.492 1.00 97.38 211 PRO A O 1
ATOM 1718 N N . LYS A 1 212 ? 19.702 -2.210 -12.157 1.00 98.12 212 LYS A N 1
ATOM 1719 C CA . LYS A 1 212 ? 20.780 -2.094 -13.139 1.00 98.12 212 LYS A CA 1
ATOM 1720 C C . LYS A 1 212 ? 20.217 -1.358 -14.345 1.00 98.12 212 LYS A C 1
ATOM 1722 O O . LYS A 1 212 ? 19.234 -1.804 -14.930 1.00 98.12 212 LYS A O 1
ATOM 1727 N N . VAL A 1 213 ? 20.868 -0.279 -14.752 1.00 98.69 213 VAL A N 1
ATOM 1728 C CA . VAL A 1 213 ? 20.453 0.498 -15.926 1.00 98.69 213 VAL A CA 1
ATOM 1729 C C . VAL A 1 213 ? 21.480 0.390 -17.042 1.00 98.69 213 VAL A C 1
ATOM 1731 O O . VAL A 1 213 ? 22.676 0.215 -16.790 1.00 98.69 213 VAL A O 1
ATOM 1734 N N . TYR A 1 214 ? 21.027 0.439 -18.290 1.00 98.69 214 TYR A N 1
ATOM 1735 C CA . TYR A 1 214 ? 21.902 0.312 -19.452 1.00 98.69 214 TYR A CA 1
ATOM 1736 C C . TYR A 1 214 ? 21.272 0.886 -20.721 1.00 98.69 214 TYR A C 1
ATOM 1738 O O . TYR A 1 214 ? 20.076 1.160 -20.785 1.00 98.69 214 TYR A O 1
ATOM 1746 N N . VAL A 1 215 ? 22.100 1.031 -21.758 1.00 98.50 215 VAL A N 1
ATOM 1747 C CA . VAL A 1 215 ? 21.669 1.464 -23.091 1.00 98.50 215 VAL A CA 1
ATOM 1748 C C . VAL A 1 215 ? 21.711 0.280 -24.050 1.00 98.50 215 VAL A C 1
ATOM 1750 O O . VAL A 1 215 ? 22.794 -0.207 -24.394 1.00 98.50 215 VAL A O 1
ATOM 1753 N N . ALA A 1 216 ? 20.542 -0.161 -24.504 1.00 97.81 216 ALA A N 1
ATOM 1754 C CA . ALA A 1 216 ? 20.415 -1.148 -25.568 1.00 97.81 216 ALA A CA 1
ATOM 1755 C C . ALA A 1 216 ? 20.536 -0.466 -26.938 1.00 97.81 216 ALA A C 1
ATOM 1757 O O . ALA A 1 216 ? 19.956 0.595 -27.164 1.00 97.81 216 ALA A O 1
ATOM 1758 N N . THR A 1 217 ? 21.287 -1.075 -27.855 1.00 97.31 217 THR A N 1
ATOM 1759 C CA . THR A 1 217 ? 21.281 -0.690 -29.272 1.00 97.31 217 THR A CA 1
ATOM 1760 C C . THR A 1 217 ? 20.343 -1.629 -30.011 1.00 97.31 217 THR A C 1
ATOM 1762 O O . THR A 1 217 ? 20.509 -2.843 -29.922 1.00 97.31 217 THR A O 1
ATOM 1765 N N . LEU A 1 218 ? 19.354 -1.056 -30.686 1.00 96.06 218 LEU A N 1
ATOM 1766 C CA . LEU A 1 218 ? 18.367 -1.775 -31.481 1.00 96.06 218 LEU A CA 1
ATOM 1767 C C . LEU A 1 218 ? 18.926 -2.092 -32.874 1.00 96.06 218 LEU A C 1
ATOM 1769 O O . LEU A 1 218 ? 19.930 -1.511 -33.293 1.00 96.06 218 LEU A O 1
ATOM 1773 N N . ASP A 1 219 ? 18.259 -2.990 -33.598 1.00 95.06 219 ASP A N 1
ATOM 1774 C CA . ASP A 1 219 ? 18.712 -3.476 -34.911 1.00 95.06 219 ASP A CA 1
ATOM 1775 C C . ASP A 1 219 ? 18.839 -2.362 -35.965 1.00 95.06 219 ASP A C 1
ATOM 1777 O O . ASP A 1 219 ? 19.665 -2.444 -36.872 1.00 95.06 219 ASP A O 1
ATOM 1781 N N . ASP A 1 220 ? 18.056 -1.291 -35.828 1.00 94.56 220 ASP A N 1
ATOM 1782 C CA . ASP A 1 220 ? 18.092 -0.107 -36.693 1.00 94.56 220 ASP A CA 1
ATOM 1783 C C . ASP A 1 220 ? 19.101 0.969 -36.236 1.00 94.56 220 ASP A C 1
ATOM 1785 O O . ASP A 1 220 ? 19.175 2.054 -36.815 1.00 94.56 220 ASP A O 1
ATOM 1789 N N . GLY A 1 221 ? 19.891 0.682 -35.197 1.00 95.19 221 GLY A N 1
ATOM 1790 C CA . GLY A 1 221 ? 20.897 1.580 -34.632 1.00 95.19 221 GLY A CA 1
ATOM 1791 C C . GLY A 1 221 ? 20.360 2.596 -33.622 1.00 95.19 221 GLY A C 1
ATOM 1792 O O . GLY A 1 221 ? 21.163 3.303 -32.997 1.00 95.19 221 GLY A O 1
ATOM 1793 N N . ARG A 1 222 ? 19.040 2.670 -33.397 1.00 97.25 222 ARG A N 1
ATOM 1794 C CA . ARG A 1 222 ? 18.480 3.498 -32.321 1.00 97.25 222 ARG A CA 1
ATOM 1795 C C . ARG A 1 222 ? 18.880 2.959 -30.953 1.00 97.25 222 ARG A C 1
ATOM 1797 O O . ARG A 1 222 ? 19.253 1.799 -30.775 1.00 97.25 222 ARG A O 1
ATOM 1804 N N . GLN A 1 223 ? 18.871 3.852 -29.978 1.00 98.00 223 GLN A N 1
ATOM 1805 C CA . GLN A 1 223 ? 19.276 3.584 -28.609 1.00 98.00 223 GLN A CA 1
ATOM 1806 C C . GLN A 1 223 ? 18.045 3.601 -27.715 1.00 98.00 223 GLN A C 1
ATOM 1808 O O . GLN A 1 223 ? 17.223 4.511 -27.805 1.00 98.00 223 GLN A O 1
ATOM 1813 N N . ARG A 1 224 ? 17.952 2.623 -26.818 1.00 97.50 224 ARG A N 1
ATOM 1814 C CA . ARG A 1 224 ? 16.907 2.550 -25.801 1.00 97.50 224 ARG A CA 1
ATOM 1815 C C . ARG A 1 224 ? 17.536 2.549 -24.419 1.00 97.50 224 ARG A C 1
ATOM 1817 O O . ARG A 1 224 ? 18.492 1.814 -24.169 1.00 97.50 224 ARG A O 1
ATOM 1824 N N . LEU A 1 225 ? 16.996 3.383 -23.540 1.00 98.38 225 LEU A N 1
ATOM 1825 C CA . LEU A 1 225 ? 17.384 3.425 -22.139 1.00 98.38 225 LEU A CA 1
ATOM 1826 C C . LEU A 1 225 ? 16.546 2.413 -21.354 1.00 98.38 225 LEU A C 1
ATOM 1828 O O . LEU A 1 225 ? 15.319 2.501 -21.357 1.00 98.38 225 LEU A O 1
ATOM 1832 N N . CYS A 1 226 ? 17.215 1.468 -20.700 1.00 98.75 226 CYS A N 1
ATOM 1833 C CA . CYS A 1 226 ? 16.588 0.334 -20.034 1.00 98.75 226 CYS A CA 1
ATOM 1834 C C . CYS A 1 226 ? 16.972 0.275 -18.553 1.00 98.75 226 CYS A C 1
ATOM 1836 O O . CYS A 1 226 ? 18.076 0.671 -18.167 1.00 98.75 226 CYS A O 1
ATOM 1838 N N . ALA A 1 227 ? 16.087 -0.304 -17.751 1.00 98.75 227 ALA A N 1
ATOM 1839 C CA . ALA A 1 227 ? 16.330 -0.710 -16.378 1.00 98.75 227 ALA A CA 1
ATOM 1840 C C . ALA A 1 227 ? 15.923 -2.177 -16.197 1.00 98.75 227 ALA A C 1
ATOM 1842 O O . ALA A 1 227 ? 14.951 -2.648 -16.781 1.00 98.75 227 ALA A O 1
ATOM 1843 N N . GLU A 1 228 ? 16.684 -2.919 -15.403 1.00 98.44 228 GLU A N 1
ATOM 1844 C CA . GLU A 1 228 ? 16.473 -4.348 -15.200 1.00 98.44 228 GLU A CA 1
ATOM 1845 C C . GLU A 1 228 ? 16.845 -4.761 -13.779 1.00 98.44 228 GLU A C 1
ATOM 1847 O O . GLU A 1 228 ? 17.827 -4.289 -13.191 1.00 98.44 228 GLU A O 1
ATOM 1852 N N . GLN A 1 229 ? 16.061 -5.681 -13.232 1.00 97.44 229 GLN A N 1
ATOM 1853 C CA . GLN A 1 229 ? 16.339 -6.328 -11.968 1.00 97.44 229 GLN A CA 1
ATOM 1854 C C . GLN A 1 229 ? 15.860 -7.781 -11.991 1.00 97.44 229 GLN A C 1
ATOM 1856 O O . GLN A 1 229 ? 14.746 -8.082 -12.414 1.00 97.44 229 GLN A O 1
ATOM 1861 N N . PHE A 1 230 ? 16.698 -8.666 -11.457 1.00 96.31 230 PHE A N 1
ATOM 1862 C CA . PHE A 1 230 ? 16.327 -10.039 -11.139 1.00 96.31 230 PHE A CA 1
ATOM 1863 C C . PHE A 1 230 ? 16.205 -10.199 -9.631 1.00 96.31 230 PHE A C 1
ATOM 1865 O O . PHE A 1 230 ? 17.056 -9.724 -8.874 1.00 96.31 230 PHE A O 1
ATOM 1872 N N . THR A 1 231 ? 15.165 -10.904 -9.208 1.00 96.44 231 THR A N 1
ATOM 1873 C CA . THR A 1 231 ? 14.958 -11.285 -7.816 1.00 96.44 231 THR A CA 1
ATOM 1874 C C . THR A 1 231 ? 14.809 -12.803 -7.746 1.00 96.44 231 THR A C 1
ATOM 1876 O O . THR A 1 231 ? 13.931 -13.372 -8.389 1.00 96.44 231 THR A O 1
ATOM 1879 N N . ILE A 1 232 ? 15.653 -13.466 -6.951 1.00 96.94 232 ILE A N 1
ATOM 1880 C CA . ILE A 1 232 ? 15.588 -14.922 -6.763 1.00 96.94 232 ILE A CA 1
ATOM 1881 C C . ILE A 1 232 ? 14.322 -15.265 -5.974 1.00 96.94 232 ILE A C 1
ATOM 1883 O O . ILE A 1 232 ? 14.163 -14.826 -4.838 1.00 96.94 232 ILE A O 1
ATOM 1887 N N . ILE A 1 233 ? 13.463 -16.105 -6.547 1.00 97.69 233 ILE A N 1
ATOM 1888 C CA . ILE A 1 233 ? 12.168 -16.519 -5.978 1.00 97.69 233 ILE A CA 1
ATOM 1889 C C . ILE A 1 233 ? 12.079 -18.028 -5.704 1.00 97.69 233 ILE A C 1
ATOM 1891 O O . ILE A 1 233 ? 11.041 -18.513 -5.258 1.00 97.69 233 ILE A O 1
ATOM 1895 N N . ARG A 1 234 ? 13.167 -18.784 -5.925 1.00 95.69 234 ARG A N 1
ATOM 1896 C CA . ARG A 1 234 ? 13.218 -20.259 -5.813 1.00 95.69 234 ARG A CA 1
ATOM 1897 C C . ARG A 1 234 ? 12.633 -20.828 -4.512 1.00 95.69 234 ARG A C 1
ATOM 1899 O O . ARG A 1 234 ? 12.060 -21.911 -4.535 1.00 95.69 234 ARG A O 1
ATOM 1906 N 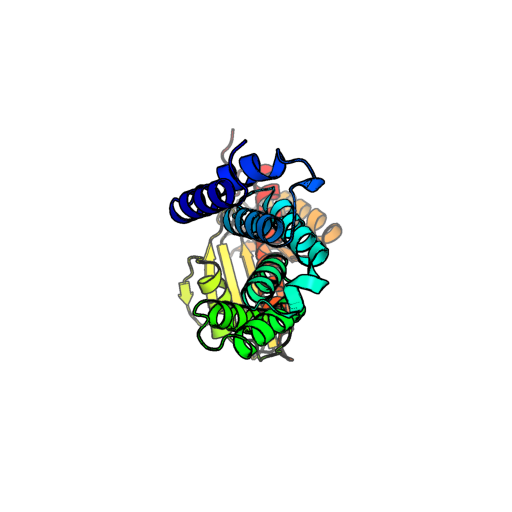N . LEU A 1 235 ? 12.820 -20.147 -3.380 1.00 95.88 235 LEU A N 1
ATOM 1907 C CA . LEU A 1 235 ? 12.342 -20.607 -2.066 1.00 95.88 235 LEU A CA 1
ATOM 1908 C C . LEU A 1 235 ? 10.961 -20.046 -1.694 1.00 95.88 235 LEU A C 1
ATOM 1910 O O . LEU A 1 235 ? 10.484 -20.264 -0.582 1.00 95.88 235 LEU A O 1
ATOM 1914 N N . GLY A 1 236 ? 10.316 -19.345 -2.624 1.00 96.69 236 GLY A N 1
ATOM 1915 C CA . GLY A 1 236 ? 9.114 -18.577 -2.367 1.00 96.69 236 GLY A CA 1
ATOM 1916 C C . GLY A 1 236 ? 9.396 -17.239 -1.689 1.00 96.69 236 GLY A C 1
ATOM 1917 O O . GLY A 1 236 ? 10.524 -16.912 -1.321 1.00 96.69 236 GLY A O 1
ATOM 1918 N N . MET A 1 237 ? 8.330 -16.461 -1.540 1.00 98.12 237 MET A N 1
ATOM 1919 C CA . MET A 1 237 ? 8.309 -15.166 -0.860 1.00 98.12 237 MET A CA 1
ATOM 1920 C C . MET A 1 237 ? 6.984 -14.990 -0.135 1.00 98.12 237 MET A C 1
ATOM 1922 O O . MET A 1 237 ? 5.966 -15.553 -0.560 1.00 98.12 237 MET A O 1
ATOM 1926 N N . THR A 1 238 ? 6.974 -14.176 0.915 1.00 98.06 238 THR A N 1
ATOM 1927 C CA . THR A 1 238 ? 5.724 -13.589 1.416 1.00 98.06 238 THR A CA 1
ATOM 1928 C C . THR A 1 238 ? 5.172 -12.590 0.392 1.00 98.06 238 THR A C 1
ATOM 1930 O O . THR A 1 238 ? 5.894 -12.187 -0.524 1.00 98.06 238 THR A O 1
ATOM 1933 N N . ASP A 1 239 ? 3.886 -12.234 0.464 1.00 96.62 239 ASP A N 1
ATOM 1934 C CA . ASP A 1 239 ? 3.327 -11.235 -0.466 1.00 96.62 239 ASP A CA 1
ATOM 1935 C C . ASP A 1 239 ? 4.002 -9.881 -0.257 1.00 96.62 239 ASP A C 1
ATOM 1937 O O . ASP A 1 239 ? 4.377 -9.245 -1.232 1.00 96.62 239 ASP A O 1
ATOM 1941 N N . ALA A 1 240 ? 4.263 -9.502 0.997 1.00 95.81 240 ALA A N 1
ATOM 1942 C CA . ALA A 1 240 ? 4.990 -8.280 1.325 1.00 95.81 240 ALA A CA 1
ATOM 1943 C C . ALA A 1 240 ? 6.375 -8.252 0.659 1.00 95.81 240 ALA A C 1
ATOM 1945 O O . ALA A 1 240 ? 6.700 -7.304 -0.040 1.00 95.81 240 ALA A O 1
ATOM 1946 N N . GLN A 1 241 ? 7.157 -9.333 0.766 1.00 97.75 241 GLN A N 1
ATOM 1947 C CA . GLN A 1 241 ? 8.471 -9.411 0.118 1.00 97.75 241 GLN A CA 1
ATOM 1948 C C . GLN A 1 241 ? 8.392 -9.310 -1.410 1.00 97.75 241 GLN A C 1
ATOM 1950 O O . GLN A 1 241 ? 9.237 -8.661 -2.028 1.00 97.75 241 GLN A O 1
ATOM 1955 N N . LEU A 1 242 ? 7.412 -9.973 -2.029 1.00 98.00 242 LEU A N 1
ATOM 1956 C CA . LEU A 1 242 ? 7.205 -9.900 -3.474 1.00 98.00 242 LEU A CA 1
ATOM 1957 C C . LEU A 1 242 ? 6.831 -8.472 -3.892 1.00 98.00 242 LEU A C 1
ATOM 1959 O O . LEU A 1 242 ? 7.447 -7.920 -4.803 1.00 98.00 242 LEU A O 1
ATOM 1963 N N . PHE A 1 243 ? 5.861 -7.874 -3.204 1.00 97.31 243 PHE A N 1
ATOM 1964 C CA . PHE A 1 243 ? 5.313 -6.559 -3.523 1.00 97.31 243 PHE A CA 1
ATOM 1965 C C . PHE A 1 243 ? 6.364 -5.472 -3.300 1.00 97.31 243 PHE A C 1
ATOM 1967 O O . PHE A 1 243 ? 6.579 -4.667 -4.198 1.00 97.31 243 PHE A O 1
ATOM 1974 N N . ASP A 1 244 ? 7.129 -5.535 -2.206 1.00 97.00 244 ASP A N 1
ATOM 1975 C CA . ASP A 1 244 ? 8.253 -4.631 -1.937 1.00 97.00 244 ASP A CA 1
ATOM 1976 C C . ASP A 1 244 ? 9.304 -4.674 -3.056 1.00 97.00 244 ASP A C 1
ATOM 1978 O O . ASP A 1 244 ? 9.884 -3.651 -3.418 1.00 97.00 244 ASP A O 1
ATOM 1982 N N . ASN A 1 245 ? 9.576 -5.852 -3.634 1.00 97.75 245 ASN A N 1
ATOM 1983 C CA . ASN A 1 245 ? 10.514 -5.966 -4.752 1.00 97.75 245 ASN A CA 1
ATOM 1984 C C . ASN A 1 245 ? 9.983 -5.308 -6.031 1.00 97.75 245 ASN A C 1
ATOM 1986 O O . ASN A 1 245 ? 10.771 -4.674 -6.739 1.00 97.75 245 ASN A O 1
ATOM 1990 N N . ILE A 1 246 ? 8.685 -5.449 -6.305 1.00 98.31 246 ILE A N 1
ATOM 1991 C CA . ILE A 1 246 ? 8.020 -4.848 -7.465 1.00 98.31 246 ILE A CA 1
ATOM 1992 C C . ILE A 1 246 ? 7.914 -3.324 -7.287 1.00 98.31 246 ILE A C 1
ATOM 1994 O O . ILE A 1 246 ? 8.394 -2.585 -8.147 1.00 98.31 246 ILE A O 1
ATOM 1998 N N . ASP A 1 247 ? 7.398 -2.853 -6.145 1.00 97.75 247 ASP A N 1
ATOM 1999 C CA . ASP A 1 247 ? 7.275 -1.432 -5.779 1.00 97.75 247 ASP A CA 1
ATOM 2000 C C . ASP A 1 247 ? 8.633 -0.720 -5.865 1.00 97.75 247 ASP A C 1
ATOM 2002 O O . ASP A 1 247 ? 8.760 0.357 -6.461 1.00 97.75 247 ASP A O 1
ATOM 2006 N N . ARG A 1 248 ? 9.684 -1.345 -5.317 1.00 97.31 248 ARG A N 1
ATOM 2007 C CA . ARG A 1 248 ? 11.052 -0.813 -5.347 1.00 97.31 248 ARG A CA 1
ATOM 2008 C C . ARG A 1 248 ? 11.602 -0.718 -6.764 1.00 97.31 248 ARG A C 1
ATOM 2010 O O . ARG A 1 248 ? 12.261 0.272 -7.078 1.00 97.31 248 ARG A O 1
ATOM 2017 N N . PHE A 1 249 ? 11.359 -1.723 -7.606 1.00 98.50 249 PHE A N 1
ATOM 2018 C CA . PHE A 1 249 ? 11.792 -1.689 -9.002 1.00 98.50 249 PHE A CA 1
ATOM 2019 C C . PHE A 1 249 ? 11.087 -0.572 -9.774 1.00 98.50 249 PHE A C 1
ATOM 2021 O O . PHE A 1 249 ? 11.767 0.242 -10.400 1.00 98.50 249 PHE A O 1
ATOM 2028 N N . ILE A 1 250 ? 9.754 -0.499 -9.682 1.00 98.38 250 ILE A N 1
ATOM 2029 C CA . ILE A 1 250 ? 8.943 0.521 -10.361 1.00 98.38 250 ILE A CA 1
ATOM 2030 C C . ILE A 1 250 ? 9.402 1.918 -9.947 1.00 98.38 250 ILE A C 1
ATOM 2032 O O . ILE A 1 250 ? 9.777 2.720 -10.800 1.00 98.38 250 ILE A O 1
ATOM 2036 N N . SER A 1 251 ? 9.454 2.182 -8.640 1.00 97.75 251 SER A N 1
ATOM 2037 C CA . SER A 1 251 ? 9.794 3.504 -8.105 1.00 97.75 251 SER A CA 1
ATOM 2038 C C . SER A 1 251 ? 11.206 3.944 -8.492 1.00 97.75 251 SER A C 1
ATOM 2040 O O . SER A 1 251 ? 11.412 5.082 -8.909 1.00 97.75 251 SER A O 1
ATOM 2042 N N . ALA A 1 252 ? 12.192 3.048 -8.383 1.00 98.12 252 ALA A N 1
ATOM 2043 C CA . ALA A 1 252 ? 13.579 3.376 -8.702 1.00 98.12 252 ALA A CA 1
ATOM 2044 C C . ALA A 1 252 ? 13.805 3.553 -10.214 1.00 98.12 252 ALA A C 1
ATOM 2046 O O . ALA A 1 252 ? 14.533 4.460 -10.615 1.00 98.12 252 ALA A O 1
ATOM 2047 N N . ALA A 1 253 ? 13.162 2.737 -11.056 1.00 98.44 253 ALA A N 1
ATOM 2048 C CA . ALA A 1 253 ? 13.227 2.898 -12.506 1.00 98.44 253 ALA A CA 1
ATOM 2049 C C . ALA A 1 253 ? 12.549 4.198 -12.967 1.00 98.44 253 ALA A C 1
ATOM 2051 O O . ALA A 1 253 ? 13.142 4.936 -13.748 1.00 98.44 253 ALA A O 1
ATOM 2052 N N . GLU A 1 254 ? 11.359 4.525 -12.452 1.00 97.88 254 GLU A N 1
ATOM 2053 C CA . GLU A 1 254 ? 10.675 5.794 -12.749 1.00 97.88 254 GLU A CA 1
ATOM 2054 C C . GLU A 1 254 ? 11.507 7.004 -12.302 1.00 97.88 254 GLU A C 1
ATOM 2056 O O . GLU A 1 254 ? 11.609 7.979 -13.044 1.00 97.88 254 GLU A O 1
ATOM 2061 N N . ALA A 1 255 ? 12.159 6.937 -11.135 1.00 97.56 255 ALA A N 1
ATOM 2062 C CA . ALA A 1 255 ? 13.054 7.995 -10.667 1.00 97.56 255 ALA A CA 1
ATOM 2063 C C . ALA A 1 255 ? 14.266 8.185 -11.595 1.00 97.56 255 ALA A C 1
ATOM 2065 O O . ALA A 1 255 ? 14.596 9.319 -11.950 1.00 97.56 255 ALA A O 1
ATOM 2066 N N . PHE A 1 256 ? 14.902 7.090 -12.024 1.00 98.19 256 PHE A N 1
ATOM 2067 C CA . PHE A 1 256 ? 15.996 7.143 -12.992 1.00 98.19 256 PHE A CA 1
ATOM 2068 C C . PHE A 1 256 ? 15.534 7.707 -14.339 1.00 98.19 256 PHE A C 1
ATOM 2070 O O . PHE A 1 256 ? 16.166 8.613 -14.880 1.00 98.19 256 PHE A O 1
ATOM 2077 N N . PHE A 1 257 ? 14.423 7.205 -14.880 1.00 97.81 257 PHE A N 1
ATOM 2078 C CA . PHE A 1 257 ? 13.898 7.663 -16.164 1.00 97.81 257 PHE A CA 1
ATOM 2079 C C . PHE A 1 257 ? 13.519 9.136 -16.126 1.00 97.81 257 PHE A C 1
ATOM 2081 O O . PHE A 1 257 ? 13.896 9.859 -17.043 1.00 97.81 257 PHE A O 1
ATOM 2088 N N . LYS A 1 258 ? 12.868 9.603 -15.058 1.00 96.88 258 LYS A N 1
ATOM 2089 C CA . LYS A 1 258 ? 12.574 11.022 -14.858 1.00 96.88 258 LYS A CA 1
ATOM 2090 C C . LYS A 1 258 ? 13.840 11.881 -14.943 1.00 96.88 258 LYS A C 1
ATOM 2092 O O . LYS A 1 258 ? 13.893 12.791 -15.764 1.00 96.88 258 LYS A O 1
ATOM 2097 N N . ASP A 1 259 ? 14.873 11.561 -14.160 1.00 96.44 259 ASP A N 1
ATOM 2098 C CA . ASP A 1 259 ? 16.142 12.310 -14.168 1.00 96.44 259 ASP A CA 1
ATOM 2099 C C . ASP A 1 259 ? 16.806 12.305 -15.558 1.00 96.44 259 ASP A C 1
ATOM 2101 O O . ASP A 1 259 ? 17.302 13.330 -16.030 1.00 96.44 259 ASP A O 1
ATOM 2105 N N . GLN A 1 260 ? 16.789 11.169 -16.260 1.00 97.19 260 GLN A N 1
ATOM 2106 C CA . GLN A 1 260 ? 17.373 11.088 -17.599 1.00 97.19 260 GLN A CA 1
ATOM 2107 C C . GLN A 1 260 ? 16.549 11.828 -18.656 1.00 97.19 260 GLN A C 1
ATOM 2109 O O . GLN A 1 260 ? 17.145 12.428 -19.551 1.00 97.19 260 GLN A O 1
ATOM 2114 N N . ILE A 1 261 ? 15.219 11.838 -18.549 1.00 96.06 261 ILE A N 1
ATOM 2115 C CA . ILE A 1 261 ? 14.320 12.606 -19.422 1.00 96.06 261 ILE A CA 1
ATOM 2116 C C . ILE A 1 261 ? 14.541 14.110 -19.233 1.00 96.06 261 ILE A C 1
ATOM 2118 O O . ILE A 1 261 ? 14.670 14.831 -20.221 1.00 96.06 261 ILE A O 1
ATOM 2122 N N . GLU A 1 262 ? 14.673 14.582 -17.990 1.00 95.00 262 GLU A N 1
ATOM 2123 C CA . GLU A 1 262 ? 14.974 15.989 -17.682 1.00 95.00 262 GLU A CA 1
ATOM 2124 C C . GLU A 1 262 ? 16.327 16.421 -18.271 1.00 95.00 262 GLU A C 1
ATOM 2126 O O . GLU A 1 262 ? 16.475 17.522 -18.803 1.00 95.00 262 GLU A O 1
ATOM 2131 N N . ARG A 1 263 ? 17.330 15.535 -18.241 1.00 94.19 263 ARG A N 1
ATOM 2132 C CA . ARG A 1 263 ? 18.642 15.803 -18.849 1.00 94.19 263 ARG A CA 1
ATOM 2133 C C . ARG A 1 263 ? 18.592 15.704 -20.372 1.00 94.19 263 ARG A C 1
ATOM 2135 O O . ARG A 1 263 ? 19.241 16.496 -21.059 1.00 94.19 263 ARG A O 1
ATOM 2142 N N . VAL A 1 264 ? 17.881 14.726 -20.923 1.00 94.69 264 VAL A N 1
ATOM 2143 C CA . VAL A 1 264 ? 17.838 14.405 -22.355 1.00 94.69 264 VAL A CA 1
ATOM 2144 C C . VAL A 1 264 ? 16.383 14.455 -22.842 1.00 94.69 264 VAL A C 1
ATOM 2146 O O . VAL A 1 264 ? 15.761 13.405 -22.984 1.00 94.69 264 VAL A O 1
ATOM 2149 N N . PRO A 1 265 ? 15.848 15.643 -23.189 1.00 91.19 265 PRO A N 1
ATOM 2150 C CA . PRO A 1 265 ? 14.437 15.795 -23.567 1.00 91.19 265 PRO A CA 1
ATOM 2151 C C . PRO A 1 265 ? 13.991 14.925 -24.751 1.00 91.19 265 PRO A C 1
ATOM 2153 O O . PRO A 1 265 ? 12.829 14.550 -24.843 1.00 91.19 265 PRO A O 1
ATOM 2156 N N . ALA A 1 266 ? 14.919 14.508 -25.622 1.00 92.50 266 ALA A N 1
ATOM 2157 C CA . ALA A 1 266 ? 14.646 13.550 -26.700 1.00 92.50 266 ALA A CA 1
ATOM 2158 C C . ALA A 1 266 ? 14.103 12.186 -26.213 1.00 92.50 266 ALA A C 1
ATOM 2160 O O . ALA A 1 266 ? 13.592 11.422 -27.022 1.00 92.50 266 ALA A O 1
ATOM 2161 N N . LEU A 1 267 ? 14.203 11.881 -24.914 1.00 91.50 267 LEU A N 1
ATOM 2162 C CA . LEU A 1 267 ? 13.603 10.712 -24.266 1.00 91.50 267 LEU A CA 1
ATOM 2163 C C . LEU A 1 267 ? 12.105 10.887 -23.924 1.00 91.50 267 LEU A C 1
ATOM 2165 O O . LEU A 1 267 ? 11.540 10.038 -23.241 1.00 91.50 267 LEU A O 1
ATOM 2169 N N . GLY A 1 268 ? 11.461 11.970 -24.371 1.00 81.75 268 GLY A N 1
ATOM 2170 C CA . GLY A 1 268 ? 10.034 12.236 -24.138 1.00 81.75 268 GLY A CA 1
ATOM 2171 C C . GLY A 1 268 ? 9.745 13.406 -23.191 1.00 81.75 268 GLY A C 1
ATOM 2172 O O . GLY A 1 268 ? 8.613 13.562 -22.742 1.00 81.75 268 GLY A O 1
ATOM 2173 N N . GLY A 1 269 ? 10.747 14.233 -22.882 1.00 71.12 269 GLY A N 1
ATOM 2174 C CA . GLY A 1 269 ? 10.570 15.486 -22.150 1.00 71.12 269 GLY A CA 1
ATOM 2175 C C . GLY A 1 269 ? 10.144 16.595 -23.107 1.00 71.12 269 GLY A C 1
ATOM 2176 O O . GLY A 1 269 ? 10.721 16.750 -24.184 1.00 71.12 269 GLY A O 1
ATOM 2177 N N . THR A 1 270 ? 9.138 17.386 -22.739 1.00 50.97 270 THR A N 1
ATOM 2178 C CA . THR A 1 270 ? 8.821 18.609 -23.483 1.00 50.97 270 THR A CA 1
ATOM 2179 C C . THR A 1 270 ? 10.018 19.553 -23.405 1.00 50.97 270 THR A C 1
ATOM 2181 O O . THR A 1 270 ? 10.483 19.862 -22.310 1.00 50.97 270 THR A O 1
ATOM 2184 N N . ALA A 1 271 ? 10.535 19.995 -24.553 1.00 44.62 271 ALA A N 1
ATOM 2185 C CA . ALA A 1 271 ? 11.472 21.109 -24.586 1.00 44.62 271 ALA A CA 1
ATOM 2186 C C . ALA A 1 271 ? 10.716 22.368 -24.135 1.00 44.62 271 ALA A C 1
ATOM 2188 O O . ALA A 1 271 ? 9.869 22.859 -24.882 1.00 44.62 271 ALA A O 1
ATOM 2189 N N . GLU A 1 272 ? 10.962 22.828 -22.909 1.00 36.72 272 GLU A N 1
ATOM 2190 C CA . GLU A 1 272 ? 10.647 24.207 -22.513 1.00 36.72 272 GLU A CA 1
ATOM 2191 C C . GLU A 1 272 ? 11.647 25.190 -23.133 1.00 36.72 272 GLU A C 1
ATOM 2193 O O . GLU A 1 272 ? 12.859 24.865 -23.185 1.00 36.72 272 GLU A O 1
#